Protein AF-A0A356ML01-F1 (afdb_monomer_lite)

Structure (mmCIF, N/CA/C/O backbone):
data_AF-A0A356ML01-F1
#
_entry.id   AF-A0A356ML01-F1
#
loop_
_atom_site.group_PDB
_atom_site.id
_atom_site.type_symbol
_atom_site.label_atom_id
_atom_site.label_alt_id
_atom_site.label_comp_id
_atom_site.label_asym_id
_atom_site.label_entity_id
_atom_site.label_seq_id
_atom_site.pdbx_PDB_ins_code
_atom_site.Cartn_x
_atom_site.Cartn_y
_atom_site.Cartn_z
_atom_site.occupancy
_atom_site.B_iso_or_equiv
_atom_site.auth_seq_id
_atom_site.auth_comp_id
_atom_site.auth_asym_id
_atom_site.auth_atom_id
_atom_site.pdbx_PDB_model_num
ATOM 1 N N . MET A 1 1 ? 11.695 -10.458 52.620 1.00 37.09 1 MET A N 1
ATOM 2 C CA . MET A 1 1 ? 11.915 -11.031 51.274 1.00 37.09 1 MET A CA 1
ATOM 3 C C . MET A 1 1 ? 11.332 -10.048 50.263 1.00 37.09 1 MET A C 1
ATOM 5 O O . MET A 1 1 ? 10.137 -10.075 50.002 1.00 37.09 1 MET A O 1
ATOM 9 N N . PHE A 1 2 ? 12.136 -9.074 49.825 1.00 27.38 2 PHE A N 1
ATOM 10 C CA . PHE A 1 2 ? 11.692 -8.026 48.903 1.00 27.38 2 PHE A CA 1
ATOM 11 C C . PHE A 1 2 ? 11.541 -8.624 47.508 1.00 27.38 2 PHE A C 1
ATOM 13 O O . PHE A 1 2 ? 12.523 -8.948 46.847 1.00 27.38 2 PHE A O 1
ATOM 20 N N . ASN A 1 3 ? 10.294 -8.811 47.087 1.00 28.27 3 ASN A N 1
ATOM 21 C CA . ASN A 1 3 ? 9.970 -9.244 45.741 1.00 28.27 3 ASN A CA 1
ATOM 22 C C . ASN A 1 3 ? 10.087 -8.018 44.825 1.00 28.27 3 ASN A C 1
ATOM 24 O O . ASN A 1 3 ? 9.131 -7.257 44.664 1.00 28.27 3 ASN A O 1
ATOM 28 N N . PHE A 1 4 ? 11.289 -7.791 44.288 1.00 29.44 4 PHE A N 1
ATOM 29 C CA . PHE A 1 4 ? 11.511 -6.883 43.167 1.00 29.44 4 PHE A CA 1
ATOM 30 C C . PHE A 1 4 ? 10.761 -7.448 41.962 1.00 29.44 4 PHE A C 1
ATOM 32 O O . PHE A 1 4 ? 11.298 -8.200 41.154 1.00 29.44 4 PHE A O 1
ATOM 39 N N . LYS A 1 5 ? 9.480 -7.094 41.853 1.00 34.38 5 LYS A N 1
ATOM 40 C CA . LYS A 1 5 ? 8.749 -7.211 40.602 1.00 34.38 5 LYS A CA 1
ATOM 41 C C . LYS A 1 5 ? 9.369 -6.160 39.694 1.00 34.38 5 LYS A C 1
ATOM 43 O O . LYS A 1 5 ? 9.061 -4.976 39.820 1.00 34.38 5 LYS A O 1
ATOM 48 N N . THR A 1 6 ? 10.320 -6.587 38.867 1.00 34.41 6 THR A N 1
ATOM 49 C CA . THR A 1 6 ? 10.831 -5.780 37.769 1.00 34.41 6 THR A CA 1
ATOM 50 C C . THR A 1 6 ? 9.615 -5.252 37.032 1.00 34.41 6 THR A C 1
ATOM 52 O O . THR A 1 6 ? 8.770 -5.992 36.524 1.00 34.41 6 THR A O 1
ATOM 55 N N . LYS A 1 7 ? 9.459 -3.937 37.105 1.00 39.69 7 LYS A N 1
ATOM 56 C CA . LYS A 1 7 ? 8.561 -3.187 36.259 1.00 39.69 7 LYS A CA 1
ATOM 57 C C . LYS A 1 7 ? 9.163 -3.344 34.874 1.00 39.69 7 LYS A C 1
ATOM 59 O O . LYS A 1 7 ? 10.054 -2.588 34.496 1.00 39.69 7 LYS A O 1
ATOM 64 N N . ASP A 1 8 ? 8.791 -4.427 34.200 1.00 41.97 8 ASP A N 1
ATOM 65 C CA . ASP A 1 8 ? 9.173 -4.659 32.823 1.00 41.97 8 ASP A CA 1
ATOM 66 C C . ASP A 1 8 ? 8.595 -3.478 32.052 1.00 41.97 8 ASP A C 1
ATOM 68 O O . ASP A 1 8 ? 7.416 -3.452 31.700 1.00 41.97 8 ASP A O 1
ATOM 72 N N . ASN A 1 9 ? 9.441 -2.476 31.815 1.00 42.75 9 ASN A N 1
ATOM 73 C CA . ASN A 1 9 ? 9.349 -1.596 30.671 1.00 42.75 9 ASN A CA 1
ATOM 74 C C . ASN A 1 9 ? 9.385 -2.515 29.447 1.00 42.75 9 ASN A C 1
ATOM 76 O O . ASN A 1 9 ? 10.401 -2.633 28.763 1.00 42.75 9 ASN A O 1
ATOM 80 N N . LYS A 1 10 ? 8.272 -3.198 29.165 1.00 48.31 10 LYS A N 1
ATOM 81 C CA . LYS A 1 10 ? 7.970 -3.685 27.835 1.00 48.31 10 LYS A CA 1
ATOM 82 C C . LYS A 1 10 ? 7.802 -2.421 27.016 1.00 48.31 10 LYS A C 1
ATOM 84 O O . LYS A 1 10 ? 6.694 -1.941 26.798 1.00 48.31 10 LYS A O 1
ATOM 89 N N . PHE A 1 11 ? 8.930 -1.872 26.567 1.00 51.38 11 PHE A N 1
ATOM 90 C CA . PHE A 1 11 ? 8.990 -1.210 25.281 1.00 51.38 11 PHE A CA 1
ATOM 91 C C . PHE A 1 11 ? 8.205 -2.128 24.359 1.00 51.38 11 PHE A C 1
ATOM 93 O O . PHE A 1 11 ? 8.650 -3.246 24.087 1.00 51.38 11 PHE A O 1
ATOM 100 N N . SER A 1 12 ? 6.966 -1.747 24.030 1.00 69.00 12 SER A N 1
ATOM 101 C CA . SER A 1 12 ? 6.145 -2.618 23.206 1.00 69.00 12 SER A CA 1
ATOM 102 C C . SER A 1 12 ? 6.959 -2.821 21.937 1.00 69.00 12 SER A C 1
ATOM 104 O O . SER A 1 12 ? 7.362 -1.849 21.295 1.00 69.00 12 SER A O 1
ATOM 106 N N . LEU A 1 13 ? 7.300 -4.075 21.632 1.00 69.12 13 LEU A N 1
ATOM 107 C CA . LEU A 1 13 ? 8.056 -4.444 20.435 1.00 69.12 13 LEU A CA 1
ATOM 108 C C . LEU A 1 13 ? 7.472 -3.714 19.209 1.00 69.12 13 LEU A C 1
ATOM 110 O O . LEU A 1 13 ? 8.192 -3.210 18.355 1.00 69.12 13 LEU A O 1
ATOM 114 N N . TYR A 1 14 ? 6.150 -3.547 19.230 1.00 67.25 14 TYR A N 1
ATOM 115 C CA . TYR A 1 14 ? 5.342 -2.679 18.390 1.00 67.25 14 TYR A CA 1
ATOM 116 C C . TYR A 1 14 ? 5.840 -1.226 18.256 1.00 67.25 14 TYR A C 1
ATOM 118 O O . TYR A 1 14 ? 6.097 -0.774 17.143 1.00 67.25 14 TYR A O 1
ATOM 126 N N . GLY A 1 15 ? 5.971 -0.476 19.355 1.00 72.31 15 GLY A N 1
ATOM 127 C CA . GLY A 1 15 ? 6.415 0.921 19.326 1.00 72.31 15 GLY A CA 1
ATOM 128 C C . GLY A 1 15 ? 7.836 1.063 18.783 1.00 72.31 15 GLY A C 1
ATOM 129 O O . GLY A 1 15 ? 8.132 2.008 18.051 1.00 72.31 15 GLY A O 1
ATOM 130 N N . LEU A 1 16 ? 8.688 0.077 19.065 1.00 79.50 16 LEU A N 1
ATOM 131 C CA . LEU A 1 16 ? 10.048 0.016 18.541 1.00 79.50 16 LEU A CA 1
ATOM 132 C C . LEU A 1 16 ? 10.055 -0.267 17.028 1.00 79.50 16 LEU A C 1
ATOM 134 O O . LEU A 1 16 ? 10.655 0.499 16.278 1.00 79.50 16 LEU A O 1
ATOM 138 N N . ILE A 1 17 ? 9.326 -1.284 16.554 1.00 79.81 17 ILE A N 1
ATOM 139 C CA . ILE A 1 17 ? 9.200 -1.606 15.118 1.00 79.81 17 ILE A CA 1
ATOM 140 C C . ILE A 1 17 ? 8.584 -0.438 14.343 1.00 79.81 17 ILE A C 1
ATOM 142 O O . ILE A 1 17 ? 9.061 -0.098 13.260 1.00 79.81 17 ILE A O 1
ATOM 146 N N . GLN A 1 18 ? 7.551 0.205 14.892 1.00 82.38 18 GLN A N 1
ATOM 147 C CA . GLN A 1 18 ? 6.926 1.372 14.280 1.00 82.38 18 GLN A CA 1
ATOM 148 C C . GLN A 1 18 ? 7.921 2.525 14.149 1.00 82.38 18 GLN A C 1
ATOM 150 O O . GLN A 1 18 ? 8.042 3.100 13.070 1.00 82.38 18 GLN A O 1
ATOM 155 N N . THR A 1 19 ? 8.660 2.835 15.213 1.00 81.44 19 THR A N 1
ATOM 156 C CA . THR A 1 19 ? 9.655 3.914 15.194 1.00 81.44 19 THR A CA 1
ATOM 157 C C . THR A 1 19 ? 10.759 3.618 14.184 1.00 81.44 19 THR A C 1
ATOM 159 O O . THR A 1 19 ? 11.045 4.466 13.344 1.00 81.44 19 THR A O 1
ATOM 162 N N . ILE A 1 20 ? 11.311 2.399 14.186 1.00 85.44 20 ILE A N 1
ATOM 163 C CA . ILE A 1 20 ? 12.333 1.976 13.215 1.00 85.44 20 ILE A CA 1
ATOM 164 C C . ILE A 1 20 ? 11.804 2.079 11.784 1.00 85.44 20 ILE A C 1
ATOM 166 O O . ILE A 1 20 ? 12.503 2.584 10.911 1.00 85.44 20 ILE A O 1
ATOM 170 N N . SER A 1 21 ? 10.569 1.643 11.536 1.00 86.44 21 SER A N 1
ATOM 171 C CA . SER A 1 21 ? 9.989 1.663 10.192 1.00 86.44 21 SER A CA 1
ATOM 172 C C . SER A 1 21 ? 9.730 3.089 9.698 1.00 86.44 21 SER A C 1
ATOM 174 O O . SER A 1 21 ? 10.012 3.390 8.543 1.00 86.44 21 SER A O 1
ATOM 176 N N . ILE A 1 22 ? 9.242 3.985 10.565 1.00 83.00 22 ILE A N 1
ATOM 177 C CA . ILE A 1 22 ? 9.047 5.403 10.229 1.00 83.00 22 ILE A CA 1
ATOM 178 C C . ILE A 1 22 ? 10.400 6.063 9.955 1.00 83.00 22 ILE A C 1
ATOM 180 O O . ILE A 1 22 ? 10.589 6.654 8.895 1.00 83.00 22 ILE A O 1
ATOM 184 N N . VAL A 1 23 ? 11.351 5.939 10.884 1.00 87.50 23 VAL A N 1
ATOM 185 C CA . VAL A 1 23 ? 12.681 6.555 10.766 1.00 87.50 23 VAL A CA 1
ATOM 186 C C . VAL A 1 23 ? 13.413 6.029 9.532 1.00 87.50 23 VAL A C 1
ATOM 188 O O . VAL A 1 23 ? 13.922 6.824 8.746 1.00 87.50 23 VAL A O 1
ATOM 191 N N . GLY A 1 24 ? 13.409 4.713 9.308 1.00 81.19 24 GLY A N 1
ATOM 192 C CA . GLY A 1 24 ? 14.018 4.088 8.135 1.00 81.19 24 GLY A CA 1
ATOM 193 C C . GLY A 1 24 ? 13.408 4.575 6.820 1.00 81.19 24 GLY A C 1
ATOM 194 O O . GLY A 1 24 ? 14.145 4.872 5.881 1.00 81.19 24 GLY A O 1
ATOM 195 N N . LEU A 1 25 ? 12.082 4.752 6.767 1.00 84.19 25 LEU A N 1
ATOM 196 C CA . LEU A 1 25 ? 11.404 5.313 5.599 1.00 84.19 25 LEU A CA 1
ATOM 197 C C . LEU A 1 25 ? 11.806 6.776 5.353 1.00 84.19 25 LEU A C 1
ATOM 199 O O . LEU A 1 25 ? 12.118 7.135 4.221 1.00 84.19 25 LEU A O 1
ATOM 203 N N . PHE A 1 26 ? 11.845 7.613 6.395 1.00 84.56 26 PHE A N 1
ATOM 204 C CA . PHE A 1 26 ? 12.271 9.013 6.274 1.00 84.56 26 PHE A CA 1
ATOM 205 C C . PHE A 1 26 ? 13.726 9.140 5.820 1.00 84.56 26 PHE A C 1
ATOM 207 O O . PHE A 1 26 ? 14.018 9.965 4.958 1.00 84.56 26 PHE A O 1
ATOM 214 N N . ILE A 1 27 ? 14.623 8.306 6.352 1.00 87.00 27 ILE A N 1
ATOM 215 C CA . ILE A 1 27 ? 16.025 8.258 5.922 1.00 87.00 27 ILE A CA 1
ATOM 216 C C . ILE A 1 27 ? 16.103 7.854 4.448 1.00 87.00 27 ILE A C 1
ATOM 218 O O . ILE A 1 27 ? 16.767 8.532 3.667 1.00 87.00 27 ILE A O 1
ATOM 222 N N . ALA A 1 28 ? 15.394 6.797 4.043 1.00 81.88 28 ALA A N 1
ATOM 223 C CA . ALA A 1 28 ? 15.403 6.335 2.660 1.00 81.88 28 ALA A CA 1
ATOM 224 C C . ALA A 1 28 ? 14.890 7.407 1.685 1.00 81.88 28 ALA A C 1
ATOM 226 O O . ALA A 1 28 ? 15.554 7.705 0.693 1.00 81.88 28 ALA A O 1
ATOM 227 N N . VAL A 1 29 ? 13.750 8.034 1.992 1.00 82.31 29 VAL A N 1
ATOM 228 C CA . VAL A 1 29 ? 13.185 9.127 1.185 1.00 82.31 29 VAL A CA 1
ATOM 229 C C . VAL A 1 29 ? 14.129 10.327 1.159 1.00 82.31 29 VAL A C 1
ATOM 231 O O . VAL A 1 29 ? 14.380 10.873 0.088 1.00 82.31 29 VAL A O 1
ATOM 234 N N . GLY A 1 30 ? 14.700 10.710 2.303 1.00 82.25 30 GLY A N 1
ATOM 235 C CA . GLY A 1 30 ? 15.656 11.812 2.397 1.00 82.25 30 GLY A CA 1
ATOM 236 C C . GLY A 1 30 ? 16.878 11.596 1.507 1.00 82.25 30 GLY A C 1
ATOM 237 O O . GLY A 1 30 ? 17.258 12.496 0.763 1.00 82.25 30 GLY A O 1
ATOM 238 N N . ILE A 1 31 ? 17.447 10.387 1.505 1.00 84.00 31 ILE A N 1
ATOM 239 C CA . ILE A 1 31 ? 18.590 10.060 0.644 1.00 84.00 31 ILE A CA 1
ATOM 240 C C . ILE A 1 31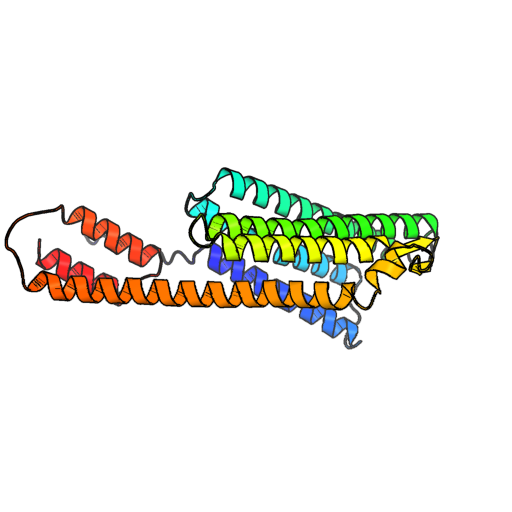 ? 18.195 10.080 -0.841 1.00 84.00 31 ILE A C 1
ATOM 242 O O . ILE A 1 31 ? 18.948 10.605 -1.661 1.00 84.00 31 ILE A O 1
ATOM 246 N N . ILE A 1 32 ? 17.012 9.571 -1.200 1.00 79.50 32 ILE A N 1
ATOM 247 C CA . ILE A 1 32 ? 16.508 9.611 -2.585 1.00 79.50 32 ILE A CA 1
ATOM 248 C C . ILE A 1 32 ? 16.318 11.060 -3.059 1.00 79.50 32 ILE A C 1
ATOM 250 O O . ILE A 1 32 ? 16.735 11.412 -4.165 1.00 79.50 32 ILE A O 1
ATOM 254 N N . VAL A 1 33 ? 15.730 11.920 -2.224 1.00 80.06 33 VAL A N 1
ATOM 255 C CA . VAL A 1 33 ? 15.526 13.342 -2.538 1.00 80.06 33 VAL A CA 1
ATOM 256 C C . VAL A 1 33 ? 16.869 14.058 -2.687 1.00 80.06 33 VAL A C 1
ATOM 258 O O . VAL A 1 33 ? 17.089 14.721 -3.697 1.00 80.06 33 VAL A O 1
ATOM 261 N N . LEU A 1 34 ? 17.800 13.871 -1.747 1.00 80.94 34 LEU A N 1
ATOM 262 C CA . LEU A 1 34 ? 19.141 14.467 -1.818 1.00 80.94 34 LEU A CA 1
ATOM 263 C C . LEU A 1 34 ? 19.923 14.005 -3.055 1.00 80.94 34 LEU A C 1
A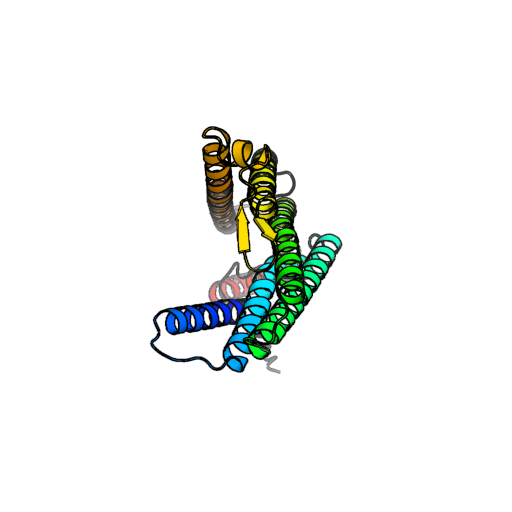TOM 265 O O . LEU A 1 34 ? 20.633 14.800 -3.670 1.00 80.94 34 LEU A O 1
ATOM 269 N N . SER A 1 35 ? 19.755 12.745 -3.463 1.00 77.38 35 SER A N 1
ATOM 270 C CA . SER A 1 35 ? 20.322 12.240 -4.716 1.00 77.38 35 SER A CA 1
ATOM 271 C C . SER A 1 35 ? 19.705 12.898 -5.946 1.00 77.38 35 SER A C 1
ATOM 273 O O . SER A 1 35 ? 20.406 13.119 -6.930 1.00 77.38 35 SER A O 1
ATOM 275 N N . SER A 1 36 ? 18.407 13.201 -5.907 1.00 73.56 36 SER A N 1
ATOM 276 C CA . SER A 1 36 ? 17.681 13.804 -7.032 1.00 73.56 36 SER A CA 1
ATOM 277 C C . SER A 1 36 ? 18.061 15.272 -7.247 1.00 73.56 36 SER A C 1
ATOM 279 O O . SER A 1 36 ? 18.033 15.756 -8.372 1.00 73.56 36 SER A O 1
ATOM 281 N N . VAL A 1 37 ? 18.478 15.967 -6.184 1.00 81.56 37 VAL A N 1
ATOM 282 C CA . VAL A 1 37 ? 18.980 17.354 -6.235 1.00 81.56 37 VAL A CA 1
ATOM 283 C C . VAL A 1 37 ? 20.426 17.424 -6.769 1.00 81.56 37 VAL A C 1
ATOM 285 O O . VAL A 1 37 ? 20.977 18.503 -6.963 1.00 81.56 37 VAL A O 1
ATOM 288 N N . GLY A 1 38 ? 21.059 16.279 -7.052 1.00 74.25 38 GLY A N 1
ATOM 289 C CA . GLY A 1 38 ? 22.405 16.217 -7.628 1.00 74.25 38 GLY A CA 1
ATOM 290 C C . GLY A 1 38 ? 23.526 16.535 -6.637 1.00 74.25 38 GLY A C 1
ATOM 291 O O . GLY A 1 38 ? 24.682 16.641 -7.040 1.00 74.25 38 GLY A O 1
ATOM 292 N N . SER A 1 39 ? 23.216 16.657 -5.341 1.00 74.62 39 SER A N 1
ATOM 293 C CA . SER A 1 39 ? 24.198 17.000 -4.307 1.00 74.62 39 SER A CA 1
ATOM 294 C C . SER A 1 39 ? 25.234 15.893 -4.078 1.00 74.62 39 SER A C 1
ATOM 296 O O . SER A 1 39 ? 26.360 16.191 -3.694 1.00 74.62 39 SER A O 1
ATOM 298 N N . PHE A 1 40 ? 24.885 14.627 -4.341 1.00 76.94 40 PHE A N 1
ATOM 299 C CA . PHE A 1 40 ? 25.793 13.482 -4.224 1.00 76.94 40 PHE A CA 1
ATOM 300 C C . PHE A 1 40 ? 25.470 12.410 -5.274 1.00 76.94 40 PHE A C 1
ATOM 302 O O . PHE A 1 40 ? 24.305 12.082 -5.499 1.00 76.94 40 PHE A O 1
ATOM 309 N N . LYS A 1 41 ? 26.503 11.821 -5.895 1.00 77.69 41 LYS A N 1
ATOM 310 C CA . LYS A 1 41 ? 26.351 10.646 -6.768 1.00 77.69 41 LYS A CA 1
ATOM 311 C C . LYS A 1 41 ? 26.294 9.386 -5.911 1.00 77.69 41 LYS A C 1
ATOM 313 O O . LYS A 1 41 ? 27.308 8.951 -5.371 1.00 77.69 41 LYS A O 1
ATOM 318 N N . LEU A 1 42 ? 25.111 8.795 -5.789 1.00 78.75 42 LEU A N 1
ATOM 319 C CA . LEU A 1 42 ? 24.955 7.499 -5.139 1.00 78.75 42 LEU A CA 1
ATOM 320 C C . LEU A 1 42 ? 25.496 6.377 -6.030 1.00 78.75 42 LEU A C 1
ATOM 322 O O . LEU A 1 42 ? 25.182 6.296 -7.216 1.00 78.75 42 LEU A O 1
ATOM 326 N N . SER A 1 43 ? 26.277 5.474 -5.434 1.00 83.81 43 SER A N 1
ATOM 327 C CA . SER A 1 43 ? 26.608 4.193 -6.061 1.00 83.81 43 SER A CA 1
ATOM 328 C C . SER A 1 43 ? 25.325 3.406 -6.337 1.00 83.81 43 SER A C 1
ATOM 330 O O . SER A 1 43 ? 24.418 3.370 -5.502 1.00 83.81 43 SER A O 1
ATOM 332 N N . SER A 1 44 ? 25.274 2.718 -7.478 1.00 75.75 44 SER A N 1
ATOM 333 C CA . SER A 1 44 ? 24.150 1.855 -7.858 1.00 75.75 44 SER A CA 1
ATOM 334 C C . SER A 1 44 ? 23.840 0.805 -6.779 1.00 75.75 44 SER A C 1
ATOM 336 O O . SER A 1 44 ? 22.677 0.548 -6.475 1.00 75.75 44 SER A O 1
ATOM 338 N N . GLY A 1 45 ? 24.865 0.260 -6.112 1.00 79.44 45 GLY A N 1
ATOM 339 C CA . GLY A 1 45 ? 24.682 -0.667 -4.990 1.00 79.44 45 GLY A CA 1
ATOM 340 C C . GLY A 1 45 ? 24.010 -0.028 -3.769 1.00 79.44 45 GLY A C 1
ATOM 341 O O . GLY A 1 45 ? 23.218 -0.679 -3.091 1.00 79.44 45 GLY A O 1
ATOM 342 N N . LEU A 1 46 ? 24.269 1.258 -3.515 1.00 83.38 46 LEU A N 1
ATOM 343 C CA . LEU A 1 46 ? 23.696 1.979 -2.379 1.00 83.38 46 LEU A CA 1
ATOM 344 C C . LEU A 1 46 ? 22.217 2.317 -2.625 1.00 83.38 46 LEU A C 1
ATOM 346 O O . LEU A 1 46 ? 21.399 2.166 -1.722 1.00 83.38 46 LEU A O 1
ATOM 350 N N . ILE A 1 47 ? 21.853 2.660 -3.865 1.00 79.81 47 ILE A N 1
ATOM 351 C CA . ILE A 1 47 ? 20.451 2.849 -4.279 1.00 79.81 47 ILE A CA 1
ATOM 352 C C . ILE A 1 47 ? 19.652 1.554 -4.085 1.00 79.81 47 ILE A C 1
ATOM 354 O O . ILE A 1 47 ? 18.556 1.587 -3.529 1.00 79.81 47 ILE A O 1
ATOM 358 N N . GLN A 1 48 ? 20.213 0.405 -4.482 1.00 81.56 48 GLN A N 1
ATOM 359 C CA . GLN A 1 48 ? 19.573 -0.900 -4.294 1.00 81.56 48 GLN A CA 1
ATOM 360 C C . GLN A 1 48 ? 19.304 -1.194 -2.816 1.00 81.56 48 GLN A C 1
ATOM 362 O O . GLN A 1 48 ? 18.200 -1.596 -2.449 1.00 81.56 48 GLN A O 1
ATOM 367 N N . PHE A 1 49 ? 20.312 -0.985 -1.969 1.00 85.88 49 PHE A N 1
ATOM 368 C CA . PHE A 1 49 ? 20.203 -1.228 -0.536 1.00 85.88 49 PHE A CA 1
ATOM 369 C C . PHE A 1 49 ? 19.135 -0.338 0.111 1.00 85.88 49 PHE A C 1
ATOM 371 O O . PHE A 1 49 ? 18.283 -0.833 0.847 1.00 85.88 49 PHE A O 1
ATOM 378 N N . ILE A 1 50 ? 19.121 0.955 -0.229 1.00 86.75 50 ILE A N 1
ATOM 379 C CA . ILE A 1 50 ? 18.101 1.896 0.249 1.00 86.75 50 ILE A CA 1
ATOM 380 C C . ILE A 1 50 ? 16.709 1.493 -0.231 1.00 86.75 50 ILE A C 1
ATOM 382 O O . ILE A 1 50 ? 15.771 1.519 0.561 1.00 86.75 50 ILE A O 1
ATOM 386 N N . GLY A 1 51 ? 16.565 1.094 -1.497 1.00 80.38 51 GLY A N 1
ATOM 387 C CA . GLY A 1 51 ? 15.289 0.636 -2.042 1.00 80.38 51 GLY A CA 1
ATOM 388 C C . GLY A 1 51 ? 14.736 -0.568 -1.277 1.00 80.38 51 GLY A C 1
ATOM 389 O O . GLY A 1 51 ? 13.564 -0.576 -0.906 1.00 80.38 51 GLY A O 1
ATOM 390 N N . ILE A 1 52 ? 15.585 -1.556 -0.977 1.00 87.75 52 ILE A N 1
ATOM 391 C CA . ILE A 1 52 ? 15.193 -2.743 -0.203 1.00 87.75 52 ILE A CA 1
ATOM 392 C C . ILE A 1 52 ? 14.774 -2.345 1.217 1.00 87.75 52 ILE A C 1
ATOM 394 O O . ILE A 1 52 ? 13.721 -2.781 1.683 1.00 87.75 52 ILE A O 1
ATOM 398 N N . ILE A 1 53 ? 15.545 -1.482 1.887 1.00 86.81 53 ILE A N 1
ATOM 399 C CA . ILE A 1 53 ? 15.188 -0.975 3.220 1.00 86.81 53 ILE A CA 1
ATOM 400 C C . ILE A 1 53 ? 13.845 -0.248 3.180 1.00 86.81 53 ILE A C 1
ATOM 402 O O . ILE A 1 53 ? 12.990 -0.519 4.019 1.00 86.81 53 ILE A O 1
ATOM 406 N N . ALA A 1 54 ? 13.626 0.629 2.200 1.00 84.12 54 ALA A N 1
ATOM 407 C CA . ALA A 1 54 ? 12.383 1.379 2.064 1.00 84.12 54 ALA A CA 1
ATOM 408 C C . ALA A 1 54 ? 11.171 0.446 1.925 1.00 84.12 54 ALA A C 1
ATOM 410 O O . ALA A 1 54 ? 10.163 0.645 2.603 1.00 84.12 54 ALA A O 1
ATOM 411 N N . VAL A 1 55 ? 11.284 -0.601 1.100 1.00 87.56 55 VAL A N 1
ATOM 412 C CA . VAL A 1 55 ? 10.234 -1.616 0.924 1.00 87.56 55 VAL A CA 1
ATOM 413 C C . VAL A 1 55 ? 9.969 -2.369 2.224 1.00 87.56 55 VAL A C 1
ATOM 415 O O . VAL A 1 55 ? 8.808 -2.519 2.609 1.00 87.56 55 VAL A O 1
ATOM 418 N N . ILE A 1 56 ? 11.018 -2.802 2.929 1.00 88.50 56 ILE A N 1
ATOM 419 C CA . ILE A 1 56 ? 10.885 -3.510 4.209 1.00 88.50 56 ILE A CA 1
ATOM 420 C C . ILE A 1 56 ? 10.215 -2.609 5.251 1.00 88.50 56 ILE A C 1
ATOM 422 O O . ILE A 1 56 ? 9.271 -3.042 5.910 1.00 88.50 56 ILE A O 1
ATOM 426 N N . CYS A 1 57 ? 10.645 -1.351 5.371 1.00 86.50 57 CYS A N 1
ATOM 427 C CA . CYS A 1 57 ? 10.052 -0.376 6.284 1.00 86.50 57 CYS A CA 1
ATOM 428 C C . CYS A 1 57 ? 8.577 -0.117 5.951 1.00 86.50 57 CYS A C 1
ATOM 430 O O . CYS A 1 57 ? 7.736 -0.121 6.849 1.00 86.50 57 CYS A O 1
ATOM 432 N N . LEU A 1 58 ? 8.235 0.054 4.671 1.00 85.31 58 LEU A N 1
ATOM 433 C CA . LEU A 1 58 ? 6.857 0.278 4.239 1.00 85.31 58 LEU A CA 1
ATOM 434 C C . LEU A 1 58 ? 5.961 -0.932 4.543 1.00 85.31 58 LEU A C 1
ATOM 436 O O . LEU A 1 58 ? 4.874 -0.774 5.103 1.00 85.31 58 LEU A O 1
ATOM 440 N N . CYS A 1 59 ? 6.426 -2.144 4.234 1.00 87.56 59 CYS A N 1
ATOM 441 C CA . CYS A 1 59 ? 5.705 -3.377 4.554 1.00 87.56 59 CYS A CA 1
ATOM 442 C C . CYS A 1 59 ? 5.572 -3.567 6.072 1.00 87.56 59 CYS A C 1
ATOM 444 O O . CYS A 1 59 ? 4.509 -3.962 6.552 1.00 87.56 59 CYS A O 1
ATOM 446 N N . GLY A 1 60 ? 6.609 -3.204 6.831 1.00 86.38 60 GLY A N 1
ATOM 447 C CA . GLY A 1 60 ? 6.596 -3.145 8.289 1.00 86.38 60 GLY A CA 1
ATOM 448 C C . GLY A 1 60 ? 5.461 -2.266 8.805 1.00 86.38 60 GLY A C 1
ATOM 449 O O . GLY A 1 60 ? 4.632 -2.743 9.579 1.00 86.38 60 GLY A O 1
ATOM 450 N N . LEU A 1 61 ? 5.336 -1.033 8.306 1.00 85.38 61 LEU A N 1
ATOM 451 C CA . LEU A 1 61 ? 4.252 -0.120 8.688 1.00 85.38 61 LEU A CA 1
ATOM 452 C C . LEU A 1 61 ? 2.864 -0.685 8.382 1.00 85.38 61 LEU A C 1
ATOM 454 O O . LEU A 1 61 ? 1.974 -0.613 9.231 1.00 85.38 61 LEU A O 1
ATOM 458 N N . MET A 1 62 ? 2.683 -1.284 7.205 1.00 84.38 62 MET A N 1
ATOM 459 C CA . MET A 1 62 ? 1.407 -1.901 6.827 1.00 84.38 62 MET A CA 1
ATOM 460 C C . MET A 1 62 ? 1.076 -3.120 7.702 1.00 84.38 62 MET A C 1
ATOM 462 O O . MET A 1 62 ? -0.091 -3.371 8.013 1.00 84.38 62 MET A O 1
ATOM 466 N N . SER A 1 63 ? 2.095 -3.859 8.149 1.00 87.69 63 SER A N 1
ATOM 467 C CA . SER A 1 63 ? 1.928 -5.044 8.997 1.00 87.69 63 SER A CA 1
ATOM 468 C C . SER A 1 63 ? 1.491 -4.710 10.423 1.00 87.69 63 SER A C 1
ATOM 470 O O . SER A 1 63 ? 0.813 -5.525 11.048 1.00 87.69 63 SER A O 1
ATOM 472 N N . LEU A 1 64 ? 1.785 -3.500 10.919 1.00 85.06 64 LEU A N 1
ATOM 473 C CA . LEU A 1 64 ? 1.497 -3.088 12.299 1.00 85.06 64 LEU A CA 1
ATOM 474 C C . LEU A 1 64 ? 0.020 -3.231 12.670 1.00 85.06 64 LEU A C 1
ATOM 476 O O . LEU A 1 64 ? -0.302 -3.680 13.770 1.00 85.06 64 LEU A O 1
ATOM 480 N N . VAL A 1 65 ? -0.888 -2.865 11.762 1.00 84.62 65 VAL A N 1
ATOM 481 C CA . VAL A 1 65 ? -2.337 -2.942 12.016 1.00 84.62 65 VAL A CA 1
ATOM 482 C C . VAL A 1 65 ? -2.761 -4.388 12.277 1.00 84.62 65 VAL A C 1
ATOM 484 O O . VAL A 1 65 ? -3.517 -4.663 13.210 1.00 84.62 65 VAL A O 1
ATOM 487 N N . TRP A 1 66 ? -2.233 -5.314 11.483 1.00 88.38 66 TRP A N 1
ATOM 488 C CA . TRP A 1 66 ? -2.582 -6.729 11.529 1.00 88.38 66 TRP A CA 1
ATOM 489 C C . TRP A 1 66 ? -1.858 -7.473 12.647 1.00 88.38 66 TRP A C 1
ATOM 491 O O . TRP A 1 66 ? -2.482 -8.265 13.350 1.00 88.38 66 TRP A O 1
ATOM 501 N N . ALA A 1 67 ? -0.586 -7.154 12.891 1.00 86.25 67 ALA A N 1
ATOM 502 C CA . ALA A 1 67 ? 0.167 -7.658 14.034 1.00 86.25 67 ALA A CA 1
ATOM 503 C C . ALA A 1 67 ? -0.524 -7.282 15.355 1.00 86.25 67 ALA A C 1
ATOM 505 O O . ALA A 1 67 ? -0.748 -8.140 16.207 1.00 86.25 67 ALA A O 1
ATOM 506 N N . ARG A 1 68 ? -0.987 -6.031 15.483 1.00 83.25 68 ARG A N 1
ATOM 507 C CA . ARG A 1 68 ? -1.723 -5.567 16.668 1.00 83.25 68 ARG A CA 1
ATOM 508 C C . ARG A 1 68 ? -3.057 -6.290 16.856 1.00 83.25 68 ARG A C 1
ATOM 510 O O . ARG A 1 68 ? -3.457 -6.562 17.988 1.00 83.25 68 ARG A O 1
ATOM 517 N N . ASN A 1 69 ? -3.768 -6.585 15.769 1.00 82.12 69 ASN A N 1
ATOM 518 C CA . ASN A 1 69 ? -5.002 -7.368 15.838 1.00 82.12 69 ASN A CA 1
ATOM 519 C C . ASN A 1 69 ? -4.722 -8.806 16.302 1.00 82.12 69 ASN A C 1
ATOM 521 O O . ASN A 1 69 ? -5.442 -9.317 17.164 1.00 82.12 69 ASN A O 1
ATOM 525 N N . LEU A 1 70 ? -3.642 -9.411 15.799 1.00 84.88 70 LEU A N 1
ATOM 526 C CA . LEU A 1 70 ? -3.207 -10.754 16.168 1.00 84.88 70 LEU A CA 1
ATOM 527 C C . LEU A 1 70 ? -2.826 -10.855 17.654 1.00 84.88 70 LEU A C 1
ATOM 529 O O . LEU A 1 70 ? -3.318 -11.756 18.334 1.00 84.88 70 LEU A O 1
ATOM 533 N N . GLU A 1 71 ? -2.033 -9.911 18.173 1.00 79.88 71 GLU A N 1
ATOM 534 C CA . GLU A 1 71 ? -1.652 -9.840 19.596 1.00 79.88 71 GLU A CA 1
ATOM 535 C C . GLU A 1 71 ? -2.871 -9.702 20.514 1.00 79.88 71 GLU A C 1
ATOM 537 O O . GLU A 1 71 ? -2.973 -10.374 21.536 1.00 79.88 71 GLU A O 1
ATOM 542 N N . ARG A 1 72 ? -3.850 -8.884 20.112 1.00 80.31 72 ARG A N 1
ATOM 543 C CA . ARG A 1 72 ? -5.111 -8.693 20.849 1.00 80.31 72 ARG A CA 1
ATOM 544 C C . ARG A 1 72 ? -6.076 -9.874 20.729 1.00 80.31 72 ARG A C 1
ATOM 546 O O . ARG A 1 72 ? -7.192 -9.804 21.240 1.00 80.31 72 ARG A O 1
ATOM 553 N N . GLY A 1 73 ? -5.700 -10.923 19.998 1.00 80.94 73 GLY A N 1
ATOM 554 C CA . GLY A 1 73 ? -6.541 -12.086 19.737 1.00 80.94 73 GLY A CA 1
ATOM 555 C C . GLY A 1 73 ? -7.785 -11.792 18.892 1.00 80.94 73 GLY A C 1
ATOM 556 O O . GLY A 1 73 ? -8.668 -12.645 18.810 1.00 80.94 73 GLY A O 1
ATOM 557 N N . LYS A 1 74 ? -7.869 -10.620 18.248 1.00 78.50 74 LYS A N 1
ATOM 558 C CA . LYS A 1 74 ? -9.002 -10.214 17.407 1.00 78.50 74 LYS A CA 1
ATOM 559 C C . LYS A 1 74 ? -8.738 -10.611 15.960 1.00 78.50 74 LYS A C 1
ATOM 561 O O . LYS A 1 74 ? -7.676 -10.329 15.422 1.00 78.50 74 LYS A O 1
ATOM 566 N N . ALA A 1 75 ? -9.721 -11.245 15.316 1.00 83.69 75 ALA A N 1
ATOM 567 C CA . ALA A 1 75 ? -9.646 -11.617 13.901 1.00 83.69 75 ALA A CA 1
ATOM 568 C C . ALA A 1 75 ? -8.335 -12.356 13.535 1.00 83.69 75 ALA A C 1
ATOM 570 O O . ALA A 1 75 ? -7.667 -12.002 12.563 1.00 83.69 75 ALA A O 1
ATOM 571 N N . LYS A 1 76 ? -7.948 -13.368 14.334 1.00 86.69 76 LYS A N 1
ATOM 572 C CA . LYS A 1 76 ? -6.660 -14.082 14.206 1.00 86.69 76 LYS A CA 1
ATOM 573 C C . LYS A 1 76 ? -6.405 -14.598 12.787 1.00 86.69 76 LYS A C 1
ATOM 575 O O . LYS A 1 76 ? -5.367 -14.297 12.213 1.00 86.69 76 LYS A O 1
ATOM 580 N N . VAL A 1 77 ? -7.376 -15.314 12.212 1.00 88.81 77 VAL A N 1
ATOM 581 C CA . VAL A 1 77 ? -7.268 -15.892 10.859 1.00 88.81 77 VAL A CA 1
ATOM 582 C C . VAL A 1 77 ? -7.060 -14.798 9.812 1.00 88.81 77 VAL A C 1
ATOM 584 O O . VAL A 1 77 ? -6.118 -14.862 9.032 1.00 88.81 77 VAL A O 1
ATOM 587 N N . VAL A 1 78 ? -7.891 -13.753 9.845 1.00 87.12 78 VAL A N 1
ATOM 588 C CA . VAL A 1 78 ? -7.811 -12.621 8.908 1.00 87.12 78 VAL A CA 1
ATOM 589 C C . VAL A 1 78 ? -6.461 -11.911 9.024 1.00 87.12 78 VAL A C 1
ATOM 591 O O . VAL A 1 78 ? -5.829 -11.621 8.014 1.00 87.12 78 VAL A O 1
ATOM 594 N N . SER A 1 79 ? -5.982 -11.688 10.248 1.00 88.25 79 SER A N 1
ATOM 595 C CA . SER A 1 79 ? -4.698 -11.028 10.496 1.00 88.25 79 SER A CA 1
ATOM 596 C C . SER A 1 79 ? -3.516 -11.845 9.970 1.00 88.25 79 SER A C 1
ATOM 598 O O . SER A 1 79 ? -2.622 -11.273 9.356 1.00 88.25 79 SER A O 1
ATOM 600 N N . ILE A 1 80 ? -3.529 -13.173 10.140 1.00 89.75 80 ILE A N 1
ATOM 601 C CA . ILE A 1 80 ? -2.497 -14.067 9.586 1.00 89.75 80 ILE A CA 1
ATOM 602 C C . ILE A 1 80 ? -2.513 -14.030 8.054 1.00 89.75 80 ILE A C 1
ATOM 604 O O . ILE A 1 80 ? -1.454 -13.903 7.444 1.00 89.75 80 ILE A O 1
ATOM 608 N N . VAL A 1 81 ? -3.697 -14.090 7.434 1.00 91.56 81 VAL A N 1
ATOM 609 C CA . VAL A 1 81 ? -3.837 -14.011 5.971 1.00 91.56 81 VAL A CA 1
ATOM 610 C C . VAL A 1 81 ? -3.258 -12.698 5.450 1.00 91.56 81 VAL A C 1
ATOM 612 O O . VAL A 1 81 ? -2.409 -12.720 4.563 1.00 91.56 81 VAL A O 1
ATOM 615 N N . PHE A 1 82 ? -3.642 -11.556 6.028 1.00 89.69 82 PHE A N 1
ATOM 616 C CA . PHE A 1 82 ? -3.108 -10.266 5.594 1.00 89.69 82 PHE A CA 1
ATOM 617 C C . PHE A 1 82 ? -1.602 -10.146 5.830 1.00 89.69 82 PHE A C 1
ATOM 619 O O . PHE A 1 82 ? -0.912 -9.678 4.934 1.00 89.69 82 PHE A O 1
ATOM 626 N N . LEU A 1 83 ? -1.066 -10.614 6.962 1.00 90.81 83 LEU A N 1
ATOM 627 C CA . LEU A 1 83 ? 0.384 -10.644 7.191 1.00 90.81 83 LEU A CA 1
ATOM 628 C C . LEU A 1 83 ? 1.118 -11.489 6.139 1.00 90.81 83 LEU A C 1
ATOM 630 O O . LEU A 1 83 ? 2.157 -11.062 5.637 1.00 90.81 83 LEU A O 1
ATOM 634 N N . GLY A 1 84 ? 0.561 -12.642 5.759 1.00 89.94 84 GLY A N 1
ATOM 635 C CA . GLY A 1 84 ? 1.098 -13.480 4.686 1.00 89.94 84 GLY A CA 1
ATOM 636 C C . GLY A 1 84 ? 1.111 -12.766 3.333 1.00 89.94 84 GLY A C 1
ATOM 637 O O . GLY A 1 84 ? 2.116 -12.805 2.625 1.00 89.94 84 GLY A O 1
ATOM 638 N N . ILE A 1 85 ? 0.036 -12.047 2.996 1.00 90.25 85 ILE A N 1
ATOM 639 C CA . ILE A 1 85 ? -0.026 -11.275 1.748 1.00 90.25 85 ILE A CA 1
ATOM 640 C C . ILE A 1 85 ? 0.955 -10.086 1.786 1.00 90.25 85 ILE A C 1
ATOM 642 O O . ILE A 1 85 ? 1.636 -9.848 0.792 1.00 90.25 85 ILE A O 1
ATOM 646 N N . ILE A 1 86 ? 1.110 -9.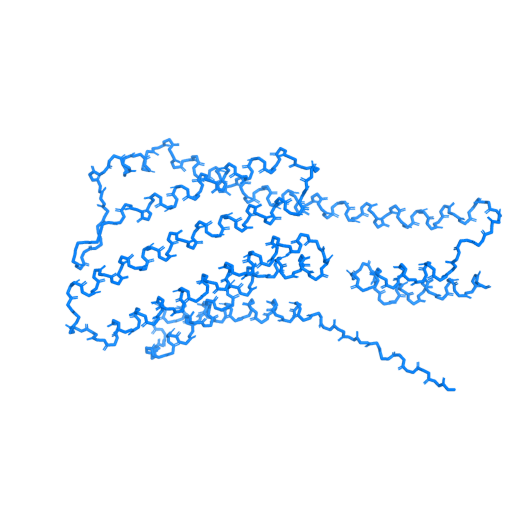386 2.921 1.00 90.69 86 ILE A N 1
ATOM 647 C CA . ILE A 1 86 ? 2.130 -8.325 3.080 1.00 90.69 86 ILE A CA 1
ATOM 648 C C . ILE A 1 86 ? 3.524 -8.888 2.816 1.00 90.69 86 ILE A C 1
ATOM 650 O O . ILE A 1 86 ? 4.300 -8.288 2.074 1.00 90.69 86 ILE A O 1
ATOM 654 N N . ALA A 1 87 ? 3.844 -10.041 3.408 1.00 90.62 87 ALA A N 1
ATOM 655 C CA . ALA A 1 87 ? 5.133 -10.690 3.210 1.00 90.62 87 ALA A CA 1
ATOM 656 C C . ALA A 1 87 ? 5.357 -11.053 1.733 1.00 90.62 87 ALA A C 1
ATOM 658 O O . ALA A 1 87 ? 6.429 -10.790 1.193 1.00 90.62 87 ALA A O 1
ATOM 659 N N . PHE A 1 88 ? 4.334 -11.578 1.055 1.00 92.06 88 PHE A N 1
ATOM 660 C CA . PHE A 1 88 ? 4.391 -11.877 -0.375 1.00 92.06 88 PHE A CA 1
ATOM 661 C C . PHE A 1 88 ? 4.638 -10.624 -1.232 1.00 92.06 88 PHE A C 1
ATOM 663 O O . PHE A 1 88 ? 5.524 -10.630 -2.086 1.00 92.06 88 PHE A O 1
ATOM 670 N N . VAL A 1 89 ? 3.919 -9.527 -0.975 1.00 91.12 89 VAL A N 1
ATOM 671 C CA . VAL A 1 89 ? 4.110 -8.250 -1.685 1.00 91.12 89 VAL A CA 1
ATOM 672 C C . VAL A 1 89 ? 5.504 -7.672 -1.424 1.00 91.12 89 VAL A C 1
ATOM 674 O O . VAL A 1 89 ? 6.147 -7.185 -2.352 1.00 91.12 89 VAL A O 1
ATOM 677 N N . CYS A 1 90 ? 6.014 -7.786 -0.195 1.00 91.94 90 CYS A N 1
ATOM 678 C CA . CYS A 1 90 ? 7.382 -7.397 0.149 1.00 91.94 90 CYS A CA 1
ATOM 679 C C . CYS A 1 90 ? 8.410 -8.163 -0.697 1.00 91.94 90 CYS A C 1
ATOM 681 O O . CYS A 1 90 ? 9.285 -7.557 -1.316 1.00 91.94 90 CYS A O 1
ATOM 683 N N . ILE A 1 91 ? 8.263 -9.489 -0.793 1.00 93.00 91 ILE A N 1
ATOM 684 C CA . ILE A 1 91 ? 9.138 -10.343 -1.607 1.00 93.00 91 ILE A CA 1
ATOM 685 C C . ILE A 1 91 ? 9.060 -9.950 -3.087 1.00 93.00 91 ILE A C 1
ATOM 687 O O . ILE A 1 91 ? 10.101 -9.810 -3.729 1.00 93.00 91 ILE A O 1
ATOM 691 N N . LEU A 1 92 ? 7.858 -9.715 -3.626 1.00 92.56 92 LEU A N 1
ATOM 692 C CA . LEU A 1 92 ? 7.683 -9.267 -5.012 1.00 92.56 92 LEU A CA 1
ATOM 693 C C . LEU A 1 92 ? 8.419 -7.953 -5.297 1.00 92.56 92 LEU A C 1
ATOM 695 O O . LEU A 1 92 ? 9.084 -7.838 -6.327 1.00 92.56 92 LEU A O 1
ATOM 699 N N . TRP A 1 93 ? 8.350 -6.981 -4.387 1.00 92.62 93 TRP A N 1
ATOM 700 C CA . TRP A 1 93 ? 9.072 -5.716 -4.532 1.00 92.62 93 TRP A CA 1
ATOM 701 C C . TRP A 1 93 ? 10.586 -5.872 -4.417 1.00 92.62 93 TRP A C 1
ATOM 703 O O . TRP A 1 93 ? 11.315 -5.234 -5.175 1.00 92.62 93 TRP A O 1
ATOM 713 N N . ILE A 1 94 ? 11.074 -6.736 -3.524 1.00 90.44 94 ILE A N 1
ATOM 714 C CA . ILE A 1 94 ? 12.506 -7.050 -3.435 1.00 90.44 94 ILE A CA 1
ATOM 715 C C . ILE A 1 94 ? 12.992 -7.658 -4.758 1.00 90.44 94 ILE A C 1
ATOM 717 O O . ILE A 1 94 ? 14.020 -7.233 -5.287 1.00 90.44 94 ILE A O 1
ATOM 721 N N . ILE A 1 95 ? 12.230 -8.593 -5.339 1.00 91.94 95 ILE A N 1
ATOM 722 C CA . ILE A 1 95 ? 12.528 -9.164 -6.660 1.00 91.94 95 ILE A CA 1
ATOM 723 C C . ILE A 1 95 ? 12.518 -8.064 -7.728 1.00 91.94 95 ILE A C 1
ATOM 725 O O . ILE A 1 95 ? 13.456 -7.985 -8.518 1.00 91.94 95 ILE A O 1
ATOM 729 N N . ALA A 1 96 ? 11.516 -7.181 -7.735 1.00 89.44 96 ALA A N 1
ATOM 730 C CA . ALA A 1 96 ? 11.432 -6.069 -8.682 1.00 89.44 96 ALA A CA 1
ATOM 731 C C . ALA A 1 96 ? 12.642 -5.135 -8.608 1.00 89.44 96 ALA A C 1
ATOM 733 O O . ALA A 1 96 ? 13.217 -4.811 -9.646 1.00 89.44 96 ALA A O 1
ATOM 734 N N . ILE A 1 97 ? 13.087 -4.774 -7.404 1.00 87.94 97 ILE A N 1
ATOM 735 C CA . ILE A 1 97 ? 14.301 -3.974 -7.214 1.00 87.94 97 ILE A CA 1
ATOM 736 C C . ILE A 1 97 ? 15.518 -4.710 -7.781 1.00 87.94 97 ILE A C 1
ATOM 738 O O . ILE A 1 97 ? 16.305 -4.116 -8.515 1.00 87.94 97 ILE A O 1
ATOM 742 N N . CYS A 1 98 ? 15.672 -6.005 -7.497 1.00 88.19 98 CYS A N 1
ATOM 743 C CA . CYS A 1 98 ? 16.782 -6.796 -8.028 1.00 88.19 98 CYS A CA 1
ATOM 744 C C . CYS A 1 98 ? 16.778 -6.859 -9.564 1.00 88.19 98 CYS A C 1
ATOM 746 O O . CYS A 1 98 ? 17.833 -6.706 -10.179 1.00 88.19 98 CYS A O 1
ATOM 748 N N . VAL A 1 99 ? 15.609 -7.035 -10.188 1.00 88.25 99 VAL A N 1
ATOM 749 C CA . VAL A 1 99 ? 15.460 -7.069 -11.652 1.00 88.25 99 VAL A CA 1
ATOM 750 C C . VAL A 1 99 ? 15.801 -5.707 -12.269 1.00 88.25 99 VAL A C 1
ATOM 752 O O . VAL A 1 99 ? 16.594 -5.646 -13.209 1.00 88.25 99 VAL A O 1
ATOM 755 N N . VAL A 1 100 ? 15.284 -4.608 -11.706 1.00 84.31 100 VAL A N 1
ATOM 756 C CA . VAL A 1 100 ? 15.599 -3.236 -12.149 1.00 84.31 100 VAL A CA 1
ATOM 757 C C . VAL A 1 100 ? 17.094 -2.954 -12.049 1.00 84.31 100 VAL A C 1
ATOM 759 O O . VAL A 1 100 ? 17.693 -2.417 -12.974 1.00 84.31 100 VAL A O 1
ATOM 762 N N . MET A 1 101 ? 17.729 -3.351 -10.950 1.00 81.88 101 MET A N 1
ATOM 763 C CA . MET A 1 101 ? 19.163 -3.144 -10.760 1.00 81.88 101 MET A CA 1
ATOM 764 C C . MET A 1 101 ? 20.012 -3.997 -11.702 1.00 81.88 101 MET A C 1
ATOM 766 O O . MET A 1 101 ? 21.061 -3.542 -12.159 1.00 81.88 101 MET A O 1
ATOM 770 N N . GLY A 1 102 ? 19.557 -5.212 -12.015 1.00 82.94 102 GLY A N 1
ATOM 771 C CA . GLY A 1 102 ? 20.160 -6.055 -13.044 1.00 82.94 102 GLY A CA 1
ATOM 772 C C . GLY A 1 102 ? 20.183 -5.359 -14.404 1.00 82.94 102 GLY A C 1
ATOM 773 O O . GLY A 1 102 ? 21.213 -5.385 -15.074 1.00 82.94 102 GLY A O 1
ATOM 774 N N . LEU A 1 103 ? 19.098 -4.666 -14.766 1.00 82.81 103 LEU A N 1
ATOM 775 C CA . LEU A 1 103 ? 19.074 -3.813 -15.952 1.00 82.81 103 LEU A CA 1
ATOM 776 C C . LEU A 1 103 ? 20.044 -2.638 -15.830 1.00 82.81 103 LEU A C 1
ATOM 778 O O . LEU A 1 103 ? 20.914 -2.495 -16.677 1.00 82.81 103 LEU A O 1
ATOM 782 N N . VAL A 1 104 ? 19.969 -1.837 -14.764 1.00 79.62 104 VAL A N 1
ATOM 783 C CA . VAL A 1 104 ? 20.835 -0.651 -14.597 1.00 79.62 104 VAL A CA 1
ATOM 784 C C . VAL A 1 104 ? 22.324 -1.005 -14.704 1.00 79.62 104 VAL A C 1
ATOM 786 O O . VAL A 1 104 ? 23.098 -0.240 -15.271 1.00 79.62 104 VAL A O 1
ATOM 789 N N . ARG A 1 105 ? 22.740 -2.179 -14.210 1.00 81.38 105 ARG A N 1
ATOM 790 C CA . ARG A 1 105 ? 24.129 -2.656 -14.329 1.00 81.38 105 ARG A CA 1
ATOM 791 C C . ARG A 1 105 ? 24.534 -3.042 -15.750 1.00 81.38 105 ARG A C 1
ATOM 793 O O . ARG A 1 105 ? 25.708 -2.908 -16.076 1.00 81.38 105 ARG A O 1
ATOM 800 N N . LYS A 1 106 ? 23.603 -3.535 -16.569 1.00 82.12 106 LYS A N 1
ATOM 801 C CA . LYS A 1 106 ? 23.865 -3.869 -17.976 1.00 82.12 106 LYS A CA 1
ATOM 802 C C . LYS A 1 106 ? 24.008 -2.617 -18.856 1.00 82.12 106 LYS A C 1
ATOM 804 O O . LYS A 1 106 ? 24.640 -2.706 -19.907 1.00 82.12 106 LYS A O 1
ATOM 809 N N . GLY A 1 107 ? 23.486 -1.464 -18.428 1.00 77.62 107 GLY A N 1
ATOM 810 C CA . GLY A 1 107 ? 23.651 -0.185 -19.131 1.00 77.62 107 GLY A CA 1
ATOM 811 C C . GLY A 1 107 ? 23.232 -0.268 -20.604 1.00 77.62 107 GLY A C 1
ATOM 812 O O . GLY A 1 107 ? 22.172 -0.802 -20.916 1.00 77.62 107 GLY A O 1
ATOM 813 N N . ASP A 1 108 ? 24.095 0.189 -21.512 1.00 72.75 108 ASP A N 1
ATOM 814 C CA . ASP A 1 108 ? 23.806 0.258 -22.955 1.00 72.75 108 ASP A CA 1
ATOM 815 C C . ASP A 1 108 ? 23.741 -1.114 -23.658 1.00 72.75 108 ASP A C 1
ATOM 817 O O . ASP A 1 108 ? 23.376 -1.198 -24.827 1.00 72.75 108 ASP A O 1
ATOM 821 N N . THR A 1 109 ? 24.072 -2.214 -22.968 1.00 80.69 109 THR A N 1
ATOM 822 C CA . THR A 1 109 ? 24.037 -3.576 -23.548 1.00 80.69 109 THR A CA 1
ATOM 823 C C . THR A 1 109 ? 22.670 -4.261 -23.444 1.00 80.69 109 THR A C 1
ATOM 825 O O . THR A 1 109 ? 22.516 -5.424 -23.823 1.00 80.69 109 THR A O 1
ATOM 828 N N . ILE A 1 110 ? 21.664 -3.569 -22.906 1.00 81.38 110 ILE A N 1
ATOM 829 C CA . ILE A 1 110 ? 20.319 -4.110 -22.704 1.00 81.38 110 ILE A CA 1
ATOM 830 C C . ILE A 1 110 ? 19.593 -4.214 -24.045 1.00 81.38 110 ILE A C 1
ATOM 832 O O . ILE A 1 110 ? 19.425 -3.225 -24.754 1.00 81.38 110 ILE A O 1
ATOM 836 N N . SER A 1 111 ? 19.074 -5.401 -24.364 1.00 83.38 111 SER A N 1
ATOM 837 C CA . SER A 1 111 ? 18.157 -5.526 -25.501 1.00 83.38 111 SER A CA 1
ATOM 838 C C . SER A 1 111 ? 16.817 -4.846 -25.197 1.00 83.38 111 SER A C 1
ATOM 840 O O . SER A 1 111 ? 16.282 -4.980 -24.093 1.00 83.38 111 SER A O 1
ATOM 842 N N . GLU A 1 112 ? 16.210 -4.195 -26.192 1.00 79.50 112 GLU A N 1
ATOM 843 C CA . GLU A 1 112 ? 14.880 -3.573 -26.059 1.00 79.50 112 GLU A CA 1
ATOM 844 C C . GLU A 1 112 ? 13.828 -4.555 -25.519 1.00 79.50 112 GLU A C 1
ATOM 846 O O . GLU A 1 112 ? 12.963 -4.201 -24.718 1.00 79.50 112 GLU A O 1
ATOM 851 N N . LYS A 1 113 ? 13.947 -5.833 -25.900 1.00 82.50 113 LYS A N 1
ATOM 852 C CA . LYS A 1 113 ? 13.082 -6.917 -25.427 1.00 82.50 113 LYS A CA 1
ATOM 853 C C . LYS A 1 113 ? 13.242 -7.184 -23.924 1.00 82.50 113 LYS A C 1
ATOM 855 O O . LYS A 1 113 ? 12.247 -7.434 -23.244 1.00 82.50 113 LYS A O 1
ATOM 860 N N . GLU A 1 114 ? 14.464 -7.137 -23.391 1.00 80.56 114 GLU A N 1
ATOM 861 C CA . GLU A 1 114 ? 14.728 -7.290 -21.951 1.00 80.56 114 GLU A CA 1
ATOM 862 C C . GLU A 1 114 ? 14.194 -6.102 -21.136 1.00 80.56 114 GLU A C 1
ATOM 864 O O . GLU A 1 114 ? 13.590 -6.305 -20.074 1.00 80.56 114 GLU A O 1
ATOM 869 N N . LEU A 1 115 ? 14.357 -4.876 -21.648 1.00 80.00 115 LEU A N 1
ATOM 870 C CA . LEU A 1 115 ? 13.809 -3.670 -21.024 1.00 80.00 115 LEU A CA 1
ATOM 871 C C . LEU A 1 115 ? 12.275 -3.719 -20.986 1.00 80.00 115 LEU A C 1
ATOM 873 O O . LEU A 1 115 ? 11.677 -3.563 -19.918 1.00 80.00 115 LEU A O 1
ATOM 877 N N . ALA A 1 116 ? 11.639 -4.026 -22.120 1.00 78.88 116 ALA A N 1
ATOM 878 C CA . ALA A 1 116 ? 10.186 -4.119 -22.225 1.00 78.88 116 ALA A CA 1
ATOM 879 C C . ALA A 1 116 ? 9.599 -5.179 -21.277 1.00 78.88 116 ALA A C 1
ATOM 881 O O . ALA A 1 116 ? 8.588 -4.934 -20.614 1.00 78.88 116 ALA A O 1
ATOM 882 N N . ASN A 1 117 ? 10.241 -6.346 -21.161 1.00 83.56 117 ASN A N 1
ATOM 883 C CA . ASN A 1 117 ? 9.811 -7.400 -20.239 1.00 83.56 117 ASN A CA 1
ATOM 884 C C . ASN A 1 117 ? 9.908 -6.965 -18.773 1.00 83.56 117 ASN A C 1
ATOM 886 O O . ASN A 1 117 ? 8.987 -7.218 -17.994 1.00 83.56 117 ASN A O 1
ATOM 890 N N . THR A 1 118 ? 10.983 -6.272 -18.400 1.00 82.88 118 THR A N 1
ATOM 891 C CA . THR A 1 118 ? 11.145 -5.751 -17.038 1.00 82.88 118 THR A CA 1
ATOM 892 C C . THR A 1 118 ? 10.108 -4.680 -16.715 1.00 82.88 118 THR A C 1
ATOM 894 O O . THR A 1 118 ? 9.491 -4.729 -15.653 1.00 82.88 118 THR A O 1
ATOM 897 N N . LEU A 1 119 ? 9.846 -3.749 -17.632 1.00 79.88 119 LEU A N 1
ATOM 898 C CA . LEU A 1 119 ? 8.815 -2.727 -17.438 1.00 79.88 119 LEU A CA 1
ATOM 899 C C . LEU A 1 119 ? 7.416 -3.350 -17.299 1.00 79.88 119 LEU A C 1
ATOM 901 O O . LEU A 1 119 ? 6.637 -2.935 -16.440 1.00 79.88 119 LEU A O 1
ATOM 905 N N . ARG A 1 120 ? 7.103 -4.396 -18.080 1.00 81.75 120 ARG A N 1
ATOM 906 C CA . ARG A 1 120 ? 5.847 -5.159 -17.937 1.00 81.75 120 ARG A CA 1
ATOM 907 C C . ARG A 1 120 ? 5.754 -5.847 -16.577 1.00 81.75 120 ARG A C 1
ATOM 909 O O . ARG A 1 120 ? 4.693 -5.816 -15.960 1.00 81.75 120 ARG A O 1
ATOM 916 N N . PHE A 1 121 ? 6.853 -6.422 -16.094 1.00 85.69 121 PHE A N 1
ATOM 917 C CA . PHE A 1 121 ? 6.912 -7.016 -14.761 1.00 85.69 121 PHE A CA 1
ATOM 918 C C . PHE A 1 121 ? 6.662 -5.974 -13.660 1.00 85.69 121 PHE A C 1
ATOM 920 O O . PHE A 1 121 ? 5.796 -6.182 -12.813 1.00 85.69 121 PHE A O 1
ATOM 927 N N . ILE A 1 122 ? 7.330 -4.817 -13.711 1.00 83.88 122 ILE A N 1
ATOM 928 C CA . ILE A 1 122 ? 7.130 -3.719 -12.747 1.00 83.88 122 ILE A CA 1
ATOM 929 C C . ILE A 1 122 ? 5.683 -3.226 -12.769 1.00 83.88 122 ILE A C 1
ATOM 931 O O . ILE A 1 122 ? 5.089 -3.013 -11.714 1.00 83.88 122 ILE A O 1
ATOM 935 N N . LYS A 1 123 ? 5.086 -3.093 -13.958 1.00 81.88 123 LYS A N 1
ATOM 936 C CA . LYS A 1 123 ? 3.674 -2.728 -14.113 1.00 81.88 123 LYS A CA 1
ATOM 937 C C . LYS A 1 123 ? 2.750 -3.714 -13.391 1.00 81.88 123 LYS A C 1
ATOM 939 O O . LYS A 1 123 ? 1.844 -3.280 -12.685 1.00 81.88 123 LYS A O 1
ATOM 944 N N . ILE A 1 124 ? 2.988 -5.019 -13.524 1.00 85.56 124 ILE A N 1
ATOM 945 C CA . ILE A 1 124 ? 2.212 -6.050 -12.815 1.00 85.56 124 ILE A CA 1
ATOM 946 C C . ILE A 1 124 ? 2.389 -5.912 -11.297 1.00 85.56 124 ILE A C 1
ATOM 948 O O . ILE A 1 124 ? 1.400 -5.909 -10.566 1.00 85.56 124 ILE A O 1
ATOM 952 N N . VAL A 1 125 ? 3.628 -5.742 -10.823 1.00 87.19 125 VAL A N 1
ATOM 953 C CA . VAL A 1 125 ? 3.928 -5.557 -9.392 1.00 87.19 125 VAL A CA 1
ATOM 954 C C . VAL A 1 125 ? 3.219 -4.318 -8.833 1.00 87.19 125 VAL A C 1
ATOM 956 O O . VAL A 1 125 ? 2.637 -4.385 -7.749 1.00 87.19 125 VAL A O 1
ATOM 959 N N . LEU A 1 126 ? 3.193 -3.210 -9.579 1.00 82.12 126 LEU A N 1
ATOM 960 C CA . LEU A 1 126 ? 2.479 -1.987 -9.205 1.00 82.12 126 LEU A CA 1
ATOM 961 C C . LEU A 1 126 ? 0.969 -2.211 -9.084 1.00 82.12 126 LEU A C 1
ATOM 963 O O . LEU A 1 126 ? 0.392 -1.831 -8.068 1.00 82.12 126 LEU A O 1
ATOM 967 N N . ILE A 1 127 ? 0.341 -2.859 -10.071 1.00 82.25 127 ILE A N 1
ATOM 968 C CA . ILE A 1 127 ? -1.104 -3.149 -10.047 1.00 82.25 127 ILE A CA 1
ATOM 969 C C . ILE A 1 127 ? -1.455 -4.002 -8.823 1.00 82.25 127 ILE A C 1
ATOM 971 O O . ILE A 1 127 ? -2.339 -3.635 -8.051 1.00 82.25 127 ILE A O 1
ATOM 975 N N . ILE A 1 128 ? -0.712 -5.091 -8.593 1.00 85.44 128 ILE A N 1
ATOM 976 C CA . ILE A 1 128 ? -0.922 -5.972 -7.432 1.00 85.44 128 ILE A CA 1
ATOM 977 C C . ILE A 1 128 ? -0.770 -5.187 -6.123 1.00 85.44 128 ILE A C 1
ATOM 979 O O . ILE A 1 128 ? -1.541 -5.383 -5.186 1.00 85.44 128 ILE A O 1
ATOM 983 N N . SER A 1 129 ? 0.199 -4.275 -6.051 1.00 84.94 129 SER A N 1
ATOM 984 C CA . SER A 1 129 ? 0.460 -3.478 -4.848 1.00 84.94 129 SER A CA 1
ATOM 985 C C . SER A 1 129 ? -0.656 -2.487 -4.541 1.00 84.94 129 SER A C 1
ATOM 987 O O . SER A 1 129 ? -1.033 -2.342 -3.382 1.00 84.94 129 SER A O 1
ATOM 989 N N . VAL A 1 130 ? -1.205 -1.826 -5.562 1.00 81.31 130 VAL A N 1
ATOM 990 C CA . VAL A 1 130 ? -2.337 -0.902 -5.402 1.00 81.31 130 VAL A CA 1
ATOM 991 C C . VAL A 1 130 ? -3.566 -1.659 -4.905 1.00 81.31 130 VAL A C 1
ATOM 993 O O . VAL A 1 130 ? -4.116 -1.302 -3.861 1.00 81.31 130 VAL A O 1
ATOM 996 N N . GLN A 1 131 ? -3.917 -2.764 -5.568 1.00 83.56 131 GLN A N 1
ATOM 997 C CA . GLN A 1 131 ? -5.030 -3.628 -5.162 1.00 83.56 131 GLN A CA 1
ATOM 998 C C . GLN A 1 131 ? -4.858 -4.121 -3.725 1.00 83.56 131 GLN A C 1
ATOM 1000 O O . GLN A 1 131 ? -5.799 -4.141 -2.928 1.00 83.56 131 GLN A O 1
ATOM 1005 N N . PHE A 1 132 ? -3.626 -4.473 -3.364 1.00 85.00 132 PHE A N 1
ATOM 1006 C CA . PHE A 1 132 ? -3.289 -4.913 -2.025 1.00 85.00 132 PHE A CA 1
ATOM 1007 C C . PHE A 1 132 ? -3.453 -3.808 -0.966 1.00 85.00 132 PHE A C 1
ATOM 1009 O O . PHE A 1 132 ? -4.034 -4.045 0.097 1.00 85.00 132 PHE A O 1
ATOM 1016 N N . ILE A 1 133 ? -2.986 -2.589 -1.239 1.00 81.75 133 ILE A N 1
ATOM 1017 C CA . ILE A 1 133 ? -3.140 -1.440 -0.331 1.00 81.75 133 ILE A CA 1
ATOM 1018 C C . ILE A 1 133 ? -4.627 -1.104 -0.139 1.00 81.75 133 ILE A C 1
ATOM 1020 O O . ILE A 1 133 ? -5.081 -0.881 0.988 1.00 81.75 133 ILE A O 1
ATOM 1024 N N . CYS A 1 134 ? -5.419 -1.135 -1.210 1.00 80.94 134 CYS A N 1
ATOM 1025 C CA . CYS A 1 134 ? -6.864 -0.936 -1.128 1.00 80.94 134 CYS A CA 1
ATOM 1026 C C . CYS A 1 134 ? -7.538 -2.055 -0.315 1.00 80.94 134 CYS A C 1
ATOM 1028 O O . CYS A 1 134 ? -8.295 -1.775 0.619 1.00 80.94 134 CYS A O 1
ATOM 1030 N N . GLY A 1 135 ? -7.203 -3.320 -0.586 1.00 81.44 135 GLY A N 1
ATOM 1031 C CA . GLY A 1 135 ? -7.738 -4.481 0.128 1.00 81.44 135 GLY A CA 1
ATOM 1032 C C . GLY A 1 135 ? -7.392 -4.495 1.621 1.00 81.44 135 GLY A C 1
ATOM 1033 O O . GLY A 1 135 ? -8.257 -4.763 2.456 1.00 81.44 135 GLY A O 1
ATOM 1034 N N . THR A 1 136 ? -6.155 -4.147 1.986 1.00 82.50 136 THR A N 1
ATOM 1035 C CA . THR A 1 136 ? -5.741 -4.020 3.395 1.00 82.50 136 THR A CA 1
ATOM 1036 C C . THR A 1 136 ? -6.457 -2.886 4.106 1.00 82.50 136 THR A C 1
ATOM 1038 O O . THR A 1 136 ? -6.871 -3.060 5.251 1.00 82.50 136 THR A O 1
ATOM 1041 N N . THR A 1 137 ? -6.650 -1.749 3.438 1.00 79.88 137 THR A N 1
ATOM 1042 C CA . THR A 1 137 ? -7.392 -0.611 3.993 1.00 79.88 137 THR A CA 1
ATOM 1043 C C . THR A 1 137 ? -8.839 -1.007 4.279 1.00 79.88 137 THR A C 1
ATOM 1045 O O . THR A 1 137 ? -9.326 -0.803 5.391 1.00 79.88 137 THR A O 1
ATOM 1048 N N . ILE A 1 138 ? -9.498 -1.666 3.324 1.00 80.81 138 ILE A N 1
ATOM 1049 C CA . ILE A 1 138 ? -10.857 -2.195 3.487 1.00 80.81 138 ILE A CA 1
ATOM 1050 C C . ILE A 1 138 ? -10.917 -3.202 4.645 1.00 80.81 138 ILE A C 1
ATOM 1052 O O . ILE A 1 138 ? -11.753 -3.070 5.541 1.00 80.81 138 ILE A O 1
ATOM 1056 N N . GLY A 1 139 ? -10.020 -4.191 4.668 1.00 80.81 139 GLY A N 1
ATOM 1057 C CA . GLY A 1 139 ? -9.996 -5.216 5.713 1.00 80.81 139 GLY A CA 1
ATOM 1058 C C . GLY A 1 139 ? -9.763 -4.629 7.108 1.00 80.81 139 GLY A C 1
ATOM 1059 O O . GLY A 1 139 ? -10.429 -5.010 8.075 1.00 80.81 139 GLY A O 1
ATOM 1060 N N . SER A 1 140 ? -8.845 -3.669 7.218 1.00 80.06 140 SER A N 1
ATOM 1061 C CA . SER A 1 140 ? -8.553 -2.922 8.446 1.00 80.06 140 SER A CA 1
ATOM 1062 C C . SER A 1 140 ? -9.810 -2.233 8.982 1.00 80.06 140 SER A C 1
ATOM 1064 O O . SER A 1 140 ? -10.150 -2.348 10.159 1.00 80.06 140 SER A O 1
ATOM 1066 N N . VAL A 1 141 ? -10.557 -1.579 8.098 1.00 77.38 141 VAL A N 1
ATOM 1067 C CA . VAL A 1 141 ? -11.777 -0.840 8.435 1.00 77.38 141 VAL A CA 1
ATOM 1068 C C . VAL A 1 141 ? -12.893 -1.786 8.875 1.00 77.38 141 VAL A C 1
ATOM 1070 O O . VAL A 1 141 ? -13.545 -1.545 9.893 1.00 77.38 141 VAL A O 1
ATOM 1073 N N . ILE A 1 142 ? -13.093 -2.895 8.163 1.00 79.75 142 ILE A N 1
ATOM 1074 C CA . ILE A 1 142 ? -14.101 -3.902 8.525 1.00 79.75 142 ILE A CA 1
ATOM 1075 C C . ILE A 1 142 ? -13.792 -4.486 9.908 1.00 79.75 142 ILE A C 1
ATOM 1077 O O . ILE A 1 142 ? -14.661 -4.523 10.782 1.00 79.75 142 ILE A O 1
ATOM 1081 N N . THR A 1 143 ? -12.541 -4.898 10.131 1.00 77.50 143 THR A N 1
ATOM 1082 C CA . THR A 1 143 ? -12.129 -5.518 11.399 1.00 77.50 143 THR A CA 1
ATOM 1083 C C . THR A 1 143 ? -12.155 -4.545 12.573 1.00 77.50 143 THR A C 1
ATOM 1085 O O . THR A 1 143 ? -12.486 -4.951 13.687 1.00 77.50 143 THR A O 1
ATOM 1088 N N . ARG A 1 144 ? -11.852 -3.261 12.345 1.00 73.31 144 ARG A N 1
ATOM 1089 C CA . ARG A 1 144 ? -11.840 -2.239 13.397 1.00 73.31 144 ARG A CA 1
ATOM 1090 C C . ARG A 1 144 ? -13.242 -1.753 13.777 1.00 73.31 144 ARG A C 1
ATOM 1092 O O . ARG A 1 144 ? -13.490 -1.548 14.963 1.00 73.31 144 ARG A O 1
ATOM 1099 N N . TYR A 1 145 ? -14.151 -1.587 12.813 1.00 69.50 145 TYR A N 1
ATOM 1100 C CA . TYR A 1 145 ? -15.445 -0.924 13.050 1.00 69.50 145 TYR A CA 1
ATOM 1101 C C . TYR A 1 145 ? -16.646 -1.865 13.207 1.00 69.50 145 TYR A C 1
ATOM 1103 O O . TYR A 1 145 ? -17.697 -1.424 13.684 1.00 69.50 145 TYR A O 1
ATOM 1111 N N . GLY A 1 146 ? -16.502 -3.158 12.890 1.00 68.56 146 GLY A N 1
ATOM 1112 C CA . GLY A 1 146 ? -17.536 -4.168 13.139 1.00 68.56 146 GLY A CA 1
ATOM 1113 C C . GLY A 1 146 ? -18.912 -3.753 12.603 1.00 68.56 146 GLY A C 1
ATOM 1114 O O . GLY A 1 146 ? -19.005 -3.211 11.510 1.00 68.56 146 GLY A O 1
ATOM 1115 N N . LYS A 1 147 ? -19.991 -3.971 13.369 1.00 65.38 147 LYS A N 1
ATOM 1116 C CA . LYS A 1 147 ? -21.365 -3.608 12.955 1.00 65.38 147 LYS A CA 1
ATOM 1117 C C . LYS A 1 147 ? -21.766 -2.152 13.243 1.00 65.38 147 LYS A C 1
ATOM 1119 O O . LYS A 1 147 ? -22.811 -1.720 12.771 1.00 65.38 147 LYS A O 1
ATOM 1124 N N . SER A 1 148 ? -20.993 -1.383 14.020 1.00 62.88 148 SER A N 1
ATOM 1125 C CA . SER A 1 148 ? -21.483 -0.101 14.567 1.00 62.88 148 SER A CA 1
ATOM 1126 C C . SER A 1 148 ? -21.441 1.083 13.595 1.00 62.88 148 SER A C 1
ATOM 1128 O O . SER A 1 148 ? -21.987 2.132 13.915 1.00 62.88 148 SER A O 1
ATOM 1130 N N . MET A 1 149 ? -20.788 0.951 12.436 1.00 72.88 149 MET A N 1
ATOM 1131 C CA . MET A 1 149 ? -20.653 2.036 11.450 1.00 72.88 149 MET A CA 1
ATOM 1132 C C . MET A 1 149 ? -20.820 1.538 10.008 1.00 72.88 149 MET A C 1
ATOM 1134 O O . MET A 1 149 ? -20.019 1.864 9.134 1.00 72.88 149 MET A O 1
ATOM 1138 N N . LEU A 1 150 ? -21.865 0.744 9.754 1.00 76.62 150 LEU A N 1
ATOM 1139 C CA . LEU A 1 150 ? -22.095 0.096 8.456 1.00 76.62 150 LEU A CA 1
ATOM 1140 C C . LEU A 1 150 ? -22.135 1.102 7.291 1.00 76.62 150 LEU A C 1
ATOM 1142 O O . LEU A 1 150 ? -21.504 0.875 6.265 1.00 76.62 150 LEU A O 1
ATOM 1146 N N . VAL A 1 151 ? -22.787 2.258 7.467 1.00 76.44 151 VAL A N 1
ATOM 1147 C CA . VAL A 1 151 ? -22.877 3.297 6.421 1.00 76.44 151 VAL A CA 1
ATOM 1148 C C . VAL A 1 151 ? -21.495 3.839 6.035 1.00 76.44 151 VAL A C 1
ATOM 1150 O O . VAL A 1 151 ? -21.167 3.909 4.853 1.00 76.44 151 VAL A O 1
ATOM 1153 N N . PHE A 1 152 ? -20.646 4.158 7.017 1.00 72.56 152 PHE A N 1
ATOM 1154 C CA . PHE A 1 152 ? -19.283 4.634 6.750 1.00 72.56 152 PHE A CA 1
ATOM 1155 C C . PHE A 1 152 ? -18.405 3.551 6.121 1.00 72.56 152 PHE A C 1
ATOM 1157 O O . PHE A 1 152 ? -17.581 3.858 5.264 1.00 72.56 152 PHE A O 1
ATOM 1164 N N . GLN A 1 153 ? -18.594 2.285 6.503 1.00 76.06 153 GLN A N 1
ATOM 1165 C CA . GLN A 1 153 ? -17.886 1.162 5.887 1.00 76.06 153 GLN A CA 1
ATOM 1166 C C . GLN A 1 153 ? -18.257 0.997 4.414 1.00 76.06 153 GLN A C 1
ATOM 1168 O O . GLN A 1 153 ? -17.362 0.833 3.592 1.00 76.06 153 GLN A O 1
ATOM 1173 N N . VAL A 1 154 ? -19.547 1.085 4.071 1.00 78.69 154 VAL A N 1
ATOM 1174 C CA . VAL A 1 154 ? -20.019 0.982 2.682 1.00 78.69 154 VAL A CA 1
ATOM 1175 C C . VAL A 1 154 ? -19.460 2.122 1.833 1.00 78.69 154 VAL A C 1
ATOM 1177 O O . VAL A 1 154 ? -18.908 1.864 0.766 1.00 78.69 154 VAL A O 1
ATOM 1180 N N . ILE A 1 155 ? -19.520 3.365 2.323 1.00 79.44 155 ILE A N 1
ATOM 1181 C CA . ILE A 1 155 ? -18.960 4.525 1.611 1.00 79.44 155 ILE A CA 1
ATOM 1182 C C . ILE A 1 155 ? -17.456 4.341 1.390 1.00 79.44 155 ILE A C 1
ATOM 1184 O O . ILE A 1 155 ? -16.961 4.516 0.282 1.00 79.44 155 ILE A O 1
ATOM 1188 N N . MET A 1 156 ? -16.720 3.937 2.424 1.00 77.38 156 MET A N 1
ATOM 1189 C CA . MET A 1 156 ? -15.274 3.747 2.328 1.00 77.38 156 MET A CA 1
ATOM 1190 C C . MET A 1 156 ? -14.888 2.576 1.419 1.00 77.38 156 MET A C 1
ATOM 1192 O O . MET A 1 156 ? -13.865 2.638 0.740 1.00 77.38 156 MET A O 1
ATOM 1196 N N . TYR A 1 157 ? -15.699 1.520 1.388 1.00 81.38 157 TYR A N 1
ATOM 1197 C CA . TYR A 1 157 ? -15.522 0.383 0.491 1.00 81.38 157 TYR A CA 1
ATOM 1198 C C . TYR A 1 157 ? -15.695 0.799 -0.969 1.00 81.38 157 TYR A C 1
ATOM 1200 O O . TYR A 1 157 ? -14.795 0.577 -1.777 1.00 81.38 157 TYR A O 1
ATOM 1208 N N . ILE A 1 158 ? -16.803 1.477 -1.284 1.00 80.69 158 ILE A N 1
ATOM 1209 C CA . ILE A 1 158 ? -17.089 1.981 -2.632 1.00 80.69 158 ILE A CA 1
ATOM 1210 C C . ILE A 1 158 ? -15.985 2.942 -3.081 1.00 80.69 158 ILE A C 1
ATOM 1212 O O . ILE A 1 158 ? -15.453 2.791 -4.178 1.00 80.69 158 ILE A O 1
ATOM 1216 N N . SER A 1 159 ? -15.571 3.877 -2.222 1.00 78.81 159 SER A N 1
ATOM 1217 C CA . SER A 1 159 ? -14.505 4.822 -2.559 1.00 78.81 159 SER A CA 1
ATOM 1218 C C . SER A 1 159 ? -13.162 4.130 -2.811 1.00 78.81 159 SER A C 1
ATOM 1220 O O . SER A 1 159 ? -12.477 4.488 -3.763 1.00 78.81 159 SER A O 1
ATOM 1222 N N . ASN A 1 160 ? -12.789 3.116 -2.021 1.00 78.12 160 ASN A N 1
ATOM 1223 C CA . ASN A 1 160 ? -11.555 2.360 -2.265 1.00 78.12 160 ASN A CA 1
ATOM 1224 C C . ASN A 1 160 ? -11.614 1.544 -3.561 1.00 78.12 160 ASN A C 1
ATOM 1226 O O . ASN A 1 160 ? -10.607 1.480 -4.255 1.00 78.12 160 ASN A O 1
ATOM 1230 N N . ILE A 1 161 ? -12.769 0.969 -3.916 1.00 80.44 161 ILE A N 1
ATOM 1231 C CA . ILE A 1 161 ? -12.951 0.285 -5.207 1.00 80.44 161 ILE A CA 1
ATOM 1232 C C . ILE A 1 161 ? -12.796 1.267 -6.365 1.00 80.44 161 ILE A C 1
ATOM 1234 O O . ILE A 1 161 ? -12.113 0.963 -7.336 1.00 80.44 161 ILE A O 1
ATOM 1238 N N . ILE A 1 162 ? -13.413 2.446 -6.273 1.00 79.19 162 ILE A N 1
ATOM 1239 C CA . ILE A 1 162 ? -13.315 3.469 -7.321 1.00 79.19 162 ILE A CA 1
ATOM 1240 C C . ILE A 1 162 ? -11.858 3.904 -7.499 1.00 79.19 162 ILE A C 1
ATOM 1242 O O . ILE A 1 162 ? -11.383 3.982 -8.629 1.00 79.19 162 ILE A O 1
ATOM 1246 N N . VAL A 1 163 ? -11.138 4.147 -6.400 1.00 78.75 163 VAL A N 1
ATOM 1247 C CA . VAL A 1 163 ? -9.714 4.510 -6.440 1.00 78.75 163 VAL A CA 1
ATOM 1248 C C . VAL A 1 163 ? -8.874 3.376 -7.027 1.00 78.75 163 VAL A C 1
ATOM 1250 O O . VAL A 1 163 ? -8.050 3.639 -7.900 1.00 78.75 163 VAL A O 1
ATOM 1253 N N . ASP A 1 164 ? -9.104 2.131 -6.611 1.00 81.44 164 ASP A N 1
ATOM 1254 C CA . ASP A 1 164 ? -8.391 0.962 -7.132 1.00 81.44 164 ASP A CA 1
ATOM 1255 C C . ASP A 1 164 ? -8.609 0.787 -8.640 1.00 81.44 164 ASP A C 1
ATOM 1257 O O . ASP A 1 164 ? -7.648 0.708 -9.402 1.00 81.44 164 ASP A O 1
ATOM 1261 N N . LEU A 1 165 ? -9.865 0.815 -9.096 1.00 79.69 165 LEU A N 1
ATOM 1262 C CA . LEU A 1 165 ? -10.211 0.705 -10.514 1.00 79.69 165 LEU A CA 1
ATOM 1263 C C . LEU A 1 165 ? -9.632 1.858 -11.336 1.00 79.69 165 LEU A C 1
ATOM 1265 O O . LEU A 1 165 ? -9.146 1.636 -12.444 1.00 79.69 165 LEU A O 1
ATOM 1269 N N . TYR A 1 166 ? -9.656 3.079 -10.800 1.00 79.75 166 TYR A N 1
ATOM 1270 C CA . TYR A 1 166 ? -9.115 4.253 -11.478 1.00 79.75 166 TYR A CA 1
ATOM 1271 C C . TYR A 1 166 ? -7.591 4.162 -11.619 1.00 79.7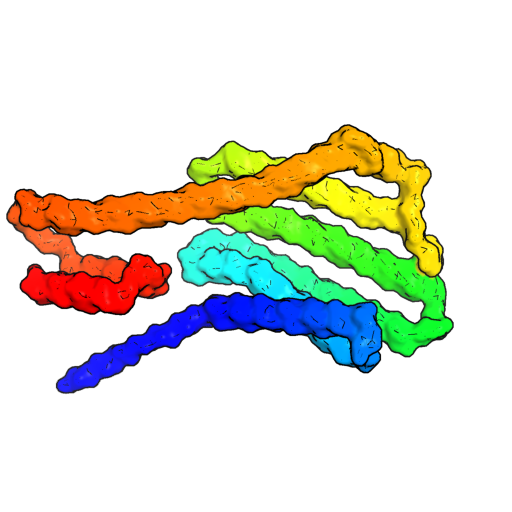5 166 TYR A C 1
ATOM 1273 O O . TYR A 1 166 ? -7.063 4.301 -12.723 1.00 79.75 166 TYR A O 1
ATOM 1281 N N . VAL A 1 167 ? -6.872 3.869 -10.531 1.00 79.25 167 VAL A N 1
ATOM 1282 C CA . VAL A 1 167 ? -5.404 3.759 -10.536 1.00 79.25 167 VAL A CA 1
ATOM 1283 C C . VAL A 1 167 ? -4.948 2.549 -11.353 1.00 79.25 167 VAL A C 1
ATOM 1285 O O . VAL A 1 167 ? -4.059 2.680 -12.194 1.00 79.25 167 VAL A O 1
ATOM 1288 N N . SER A 1 168 ? -5.583 1.390 -11.175 1.00 79.31 168 SER A N 1
ATOM 1289 C CA . SER A 1 168 ? -5.304 0.188 -11.967 1.00 79.31 168 SER A CA 1
ATOM 1290 C C . SER A 1 168 ? -5.606 0.414 -13.450 1.00 79.31 168 SER A C 1
ATOM 1292 O O . SER A 1 168 ? -4.823 0.005 -14.304 1.00 79.31 168 SER A O 1
ATOM 1294 N N . GLY A 1 169 ? -6.686 1.127 -13.774 1.00 78.12 169 GLY A N 1
ATOM 1295 C CA . GLY A 1 169 ? -7.018 1.526 -15.139 1.00 78.12 169 GLY A CA 1
ATOM 1296 C C . GLY A 1 169 ? -5.939 2.407 -15.773 1.00 78.12 169 GLY A C 1
ATOM 1297 O O . GLY A 1 169 ? -5.489 2.118 -16.881 1.00 78.12 169 GLY A O 1
ATOM 1298 N N . TRP A 1 170 ? -5.444 3.419 -15.053 1.00 78.88 170 TRP A N 1
ATOM 1299 C CA . TRP A 1 170 ? -4.313 4.240 -15.505 1.00 78.88 170 TRP A CA 1
ATOM 1300 C C . TRP A 1 170 ? -3.042 3.417 -15.710 1.00 78.88 170 TRP A C 1
ATOM 1302 O O . TRP A 1 170 ? -2.355 3.582 -16.718 1.00 78.88 170 TRP A O 1
ATOM 1312 N N . LEU A 1 171 ? -2.757 2.477 -14.805 1.00 79.00 171 LEU A N 1
ATOM 1313 C CA . LEU A 1 171 ? -1.623 1.570 -14.956 1.00 79.00 171 LEU A CA 1
ATOM 1314 C C . LEU A 1 171 ? -1.771 0.683 -16.202 1.00 79.00 171 LEU A C 1
ATOM 1316 O O . LEU A 1 171 ? -0.794 0.435 -16.913 1.00 79.00 171 LEU A O 1
ATOM 1320 N N . LEU A 1 172 ? -2.987 0.235 -16.517 1.00 79.31 172 LEU A N 1
ATOM 1321 C CA . LEU A 1 172 ? -3.278 -0.567 -17.705 1.00 79.31 172 LEU A CA 1
ATOM 1322 C C . LEU A 1 172 ? -3.081 0.208 -19.013 1.00 79.31 172 LEU A C 1
ATOM 1324 O O . LEU A 1 172 ? -2.638 -0.406 -19.985 1.00 79.31 172 LEU A O 1
ATOM 1328 N N . LEU A 1 173 ? -3.297 1.526 -19.018 1.00 76.62 173 LEU A N 1
ATOM 1329 C CA . LEU A 1 173 ? -3.105 2.389 -20.188 1.00 76.62 173 LEU A CA 1
ATOM 1330 C C . LEU A 1 173 ? -1.653 2.563 -20.630 1.00 76.62 173 LEU A C 1
ATOM 1332 O O . LEU A 1 173 ? -1.428 2.932 -21.784 1.00 76.62 173 LEU A O 1
ATOM 1336 N N . PHE A 1 174 ? -0.676 2.279 -19.763 1.00 74.56 174 PHE A N 1
ATOM 1337 C CA . PHE A 1 174 ? 0.726 2.264 -20.176 1.00 74.56 174 PHE A CA 1
ATOM 1338 C C . PHE A 1 174 ? 0.961 1.152 -21.198 1.00 74.56 174 PHE A C 1
ATOM 1340 O O . PHE A 1 174 ? 0.922 -0.039 -20.867 1.00 74.56 174 PHE A O 1
ATOM 1347 N N . LYS A 1 175 ? 1.221 1.540 -22.443 1.00 74.06 175 LYS A N 1
ATOM 1348 C CA . LYS A 1 175 ? 1.728 0.658 -23.483 1.00 74.06 175 LYS A CA 1
ATOM 1349 C C . LYS A 1 175 ? 3.251 0.705 -23.431 1.00 74.06 175 LYS A C 1
ATOM 1351 O O . LYS A 1 175 ? 3.843 1.776 -23.358 1.00 74.06 175 LYS A O 1
ATOM 1356 N N . ILE A 1 176 ? 3.858 -0.474 -23.425 1.00 70.19 176 ILE A N 1
ATOM 1357 C CA . ILE A 1 176 ? 5.311 -0.632 -23.453 1.00 70.19 176 ILE A CA 1
ATOM 1358 C C . ILE A 1 176 ? 5.635 -1.329 -24.774 1.00 70.19 176 ILE A C 1
ATOM 1360 O O . ILE A 1 176 ? 5.461 -2.553 -24.882 1.00 70.19 176 ILE A O 1
ATOM 1364 N N . ASP A 1 177 ? 6.057 -0.528 -25.752 1.00 66.38 177 ASP A N 1
ATOM 1365 C CA . ASP A 1 177 ? 6.512 -0.956 -27.076 1.00 66.38 177 ASP A CA 1
ATOM 1366 C C . ASP A 1 177 ? 8.014 -0.645 -27.185 1.00 66.38 177 ASP A C 1
ATOM 1368 O O . ASP A 1 177 ? 8.410 0.495 -27.403 1.00 66.38 177 ASP A O 1
ATOM 1372 N N . GLY A 1 178 ? 8.866 -1.655 -26.989 1.00 68.00 178 GLY A N 1
ATOM 1373 C CA . GLY A 1 178 ? 10.321 -1.458 -26.994 1.00 68.00 178 GLY A CA 1
ATOM 1374 C C . GLY A 1 178 ? 10.795 -0.555 -25.847 1.00 68.00 178 GLY A C 1
ATOM 1375 O O . GLY A 1 178 ? 10.543 -0.863 -24.678 1.00 68.00 178 GLY A O 1
ATOM 1376 N N . THR A 1 179 ? 11.495 0.533 -26.181 1.00 59.19 179 THR A N 1
ATOM 1377 C CA . THR A 1 179 ? 12.001 1.552 -25.239 1.00 59.19 179 THR A CA 1
ATOM 1378 C C . THR A 1 179 ? 10.983 2.637 -24.903 1.00 59.19 179 THR A C 1
ATOM 1380 O O . THR A 1 179 ? 11.162 3.344 -23.910 1.00 59.19 179 THR A O 1
ATOM 1383 N N . ASP A 1 180 ? 9.916 2.767 -25.693 1.00 60.81 180 ASP A N 1
ATOM 1384 C CA . ASP A 1 180 ? 8.955 3.849 -25.532 1.00 60.81 180 ASP A CA 1
ATOM 1385 C C . ASP A 1 180 ? 7.850 3.469 -24.544 1.00 60.81 180 ASP A C 1
ATOM 1387 O O . ASP A 1 180 ? 7.148 2.457 -24.670 1.00 60.81 180 ASP A O 1
ATOM 1391 N N . ILE A 1 181 ? 7.683 4.332 -23.542 1.00 65.44 181 ILE A N 1
ATOM 1392 C CA . ILE A 1 181 ? 6.541 4.314 -22.632 1.00 65.44 181 ILE A CA 1
ATOM 1393 C C . ILE A 1 181 ? 5.524 5.300 -23.195 1.00 65.44 181 ILE A C 1
ATOM 1395 O O . ILE A 1 181 ? 5.651 6.512 -23.021 1.00 65.44 181 ILE A O 1
ATOM 1399 N N . ALA A 1 182 ? 4.507 4.773 -23.868 1.00 67.00 182 ALA A N 1
ATOM 1400 C CA . ALA A 1 182 ? 3.424 5.569 -24.422 1.00 67.00 182 ALA A CA 1
ATOM 1401 C C . ALA A 1 182 ? 2.114 5.272 -23.690 1.00 67.00 182 ALA A C 1
ATOM 1403 O O . ALA A 1 182 ? 1.858 4.156 -23.233 1.00 67.00 182 ALA A O 1
ATOM 1404 N N . PHE A 1 183 ? 1.236 6.266 -23.611 1.00 66.94 183 PHE A N 1
ATOM 1405 C CA . PHE A 1 183 ? -0.154 5.995 -23.271 1.00 66.94 183 PHE A CA 1
ATOM 1406 C C . PHE A 1 183 ? -0.860 5.428 -24.495 1.00 66.94 183 PHE A C 1
ATOM 1408 O O . PHE A 1 183 ? -0.737 5.965 -25.595 1.00 66.94 183 PHE A O 1
ATOM 1415 N N . ASN A 1 184 ? -1.644 4.368 -24.304 1.00 69.19 184 ASN A N 1
ATOM 1416 C CA . ASN A 1 184 ? -2.564 3.893 -25.329 1.00 69.19 184 ASN A CA 1
ATOM 1417 C C . ASN A 1 184 ? -3.760 4.856 -25.436 1.00 69.19 184 ASN A C 1
ATOM 1419 O O . ASN A 1 184 ? -4.871 4.550 -24.993 1.00 69.19 184 ASN A O 1
ATOM 1423 N N . SER A 1 185 ? -3.509 6.043 -25.991 1.00 62.47 185 SER A N 1
ATOM 1424 C CA . SER A 1 185 ? -4.480 7.129 -26.156 1.00 62.47 185 SER A CA 1
ATOM 1425 C C . SER A 1 185 ? -5.636 6.754 -27.084 1.00 62.47 185 SER A C 1
ATOM 1427 O O . SER A 1 185 ? -6.723 7.305 -26.955 1.00 62.47 185 SER A O 1
ATOM 1429 N N . SER A 1 186 ? -5.433 5.767 -27.964 1.00 61.25 186 SER A N 1
ATOM 1430 C CA . SER A 1 186 ? -6.467 5.202 -28.838 1.00 61.25 186 SER A CA 1
ATOM 1431 C C . SER A 1 186 ? -7.444 4.255 -28.136 1.00 61.25 186 SER A C 1
ATOM 1433 O O . SER A 1 186 ? -8.420 3.821 -28.742 1.00 61.25 186 SER A O 1
ATOM 1435 N N . SER A 1 187 ? -7.198 3.887 -26.876 1.00 70.38 187 SER A N 1
ATOM 1436 C CA . SER A 1 187 ? -8.110 3.004 -26.150 1.00 70.38 187 SER A CA 1
ATOM 1437 C C . SER A 1 187 ? -9.326 3.775 -25.626 1.00 70.38 187 SER A C 1
ATOM 1439 O O . SER A 1 187 ? -9.191 4.848 -25.040 1.00 70.38 187 SER A O 1
ATOM 1441 N N . GLY A 1 188 ? -10.524 3.188 -25.741 1.00 72.69 188 GLY A N 1
ATOM 1442 C CA . GLY A 1 188 ? -11.740 3.750 -25.129 1.00 72.69 188 GLY A CA 1
ATOM 1443 C C . GLY A 1 188 ? -11.628 3.933 -23.605 1.00 72.69 188 GLY A C 1
ATOM 1444 O O . GLY A 1 188 ? -12.337 4.738 -23.003 1.00 72.69 188 GLY A O 1
ATOM 1445 N N . LEU A 1 189 ? -10.680 3.229 -22.981 1.00 73.81 189 LEU A N 1
ATOM 1446 C CA . LEU A 1 189 ? -10.348 3.332 -21.565 1.00 73.81 189 LEU A CA 1
ATOM 1447 C C . LEU A 1 189 ? -9.583 4.634 -21.244 1.00 73.81 189 LEU A C 1
ATOM 1449 O O . LEU A 1 189 ? -9.808 5.213 -20.185 1.00 73.81 189 LEU A O 1
ATOM 1453 N N . PHE A 1 190 ? -8.764 5.154 -22.170 1.00 75.31 190 PHE A N 1
ATOM 1454 C CA . PHE A 1 190 ? -8.120 6.468 -22.039 1.00 75.31 190 PHE A CA 1
ATOM 1455 C C . PHE A 1 190 ? -9.155 7.589 -22.086 1.00 75.31 190 PHE A C 1
ATOM 1457 O O . PHE A 1 190 ? -9.187 8.425 -21.184 1.00 75.31 190 PHE A O 1
ATOM 1464 N N . SER A 1 191 ? -10.055 7.573 -23.076 1.00 76.38 191 SER A N 1
ATOM 1465 C CA . SER A 1 191 ? -11.149 8.552 -23.165 1.00 76.38 191 SER A CA 1
ATOM 1466 C C . SER A 1 191 ? -12.103 8.480 -21.972 1.00 76.38 191 SER A C 1
ATOM 1468 O O . SER A 1 191 ? -12.630 9.498 -21.536 1.00 76.38 191 SER A O 1
ATOM 1470 N N . PHE A 1 192 ? -12.305 7.285 -21.410 1.00 79.81 192 PHE A N 1
ATOM 1471 C CA . PHE A 1 192 ? -13.109 7.108 -20.205 1.00 79.81 192 PHE A CA 1
ATOM 1472 C C . PHE A 1 192 ? -12.420 7.704 -18.969 1.00 79.81 192 PHE A C 1
ATOM 1474 O O . PHE A 1 192 ? -13.024 8.513 -18.272 1.00 79.81 192 PHE A O 1
ATOM 1481 N N . LEU A 1 193 ? -11.153 7.364 -18.709 1.00 77.00 193 LEU A N 1
ATOM 1482 C CA . LEU A 1 193 ? -10.431 7.834 -17.519 1.00 77.00 193 LEU A CA 1
ATOM 1483 C C . LEU A 1 193 ? -10.091 9.329 -17.554 1.00 77.00 193 LEU A C 1
ATOM 1485 O O . LEU A 1 193 ? -10.026 9.959 -16.502 1.00 77.00 193 LEU A O 1
ATOM 1489 N N . THR A 1 194 ? -9.902 9.901 -18.744 1.00 77.31 194 THR A N 1
ATOM 1490 C CA . THR A 1 194 ? -9.680 11.347 -18.937 1.00 77.31 194 THR A CA 1
ATOM 1491 C C . THR A 1 194 ? -10.973 12.151 -19.045 1.00 77.31 194 THR A C 1
ATOM 1493 O O . THR A 1 194 ? -10.926 13.379 -19.115 1.00 77.31 194 THR A O 1
ATOM 1496 N N . SER A 1 195 ? -12.133 11.488 -19.027 1.00 80.50 195 SER A N 1
ATOM 1497 C CA . SER A 1 195 ? -13.421 12.168 -19.042 1.00 80.50 195 SER A CA 1
ATOM 1498 C C . SER A 1 195 ? -13.550 13.105 -17.843 1.00 80.50 195 SER A C 1
ATOM 1500 O O . SER A 1 195 ? -13.293 12.727 -16.694 1.00 80.50 195 SER A O 1
ATOM 1502 N N . SER A 1 196 ? -14.040 14.316 -18.110 1.00 76.38 196 SER A N 1
ATOM 1503 C CA . SER A 1 196 ? -14.353 15.324 -17.096 1.00 76.38 196 SER A CA 1
ATOM 1504 C C . SER A 1 196 ? -15.369 14.842 -16.059 1.00 76.38 196 SER A C 1
ATOM 1506 O O . SER A 1 196 ? -15.466 15.447 -15.000 1.00 76.38 196 SER A O 1
ATOM 1508 N N . ALA A 1 197 ? -16.096 13.752 -16.321 1.00 75.38 197 ALA A N 1
ATOM 1509 C CA . ALA A 1 197 ? -16.991 13.126 -15.355 1.00 75.38 197 ALA A CA 1
ATOM 1510 C C . ALA A 1 197 ? -16.265 12.175 -14.385 1.00 75.38 197 ALA A C 1
ATOM 1512 O O . ALA A 1 197 ? -16.633 12.096 -13.217 1.00 75.38 197 ALA A O 1
ATOM 1513 N N . VAL A 1 198 ? -15.228 11.462 -14.836 1.00 72.25 198 VAL A N 1
ATOM 1514 C CA . VAL A 1 198 ? -14.576 10.393 -14.055 1.00 72.25 198 VAL A CA 1
ATOM 1515 C C . VAL A 1 198 ? -13.504 10.954 -13.122 1.00 72.25 198 VAL A C 1
ATOM 1517 O O . VAL A 1 198 ? -13.407 10.534 -11.967 1.00 72.25 198 VAL A O 1
ATOM 1520 N N . TYR A 1 199 ? -12.744 11.950 -13.581 1.00 70.06 199 TYR A N 1
ATOM 1521 C CA . TYR A 1 199 ? -11.697 12.586 -12.778 1.00 70.06 199 TYR A CA 1
ATOM 1522 C C . TYR A 1 199 ? -12.224 13.211 -11.465 1.00 70.06 199 TYR A C 1
ATOM 1524 O O . TYR A 1 199 ? -11.662 12.917 -10.404 1.00 70.06 199 TYR A O 1
ATOM 1532 N N . PRO A 1 200 ? -13.333 13.984 -11.457 1.00 74.25 200 PRO A N 1
ATOM 1533 C CA . PRO A 1 200 ? -13.909 14.502 -10.219 1.00 74.25 200 PRO A CA 1
ATOM 1534 C C . PRO A 1 200 ? -14.410 13.399 -9.291 1.00 74.25 200 PRO A C 1
ATOM 1536 O O . PRO A 1 200 ? -14.226 13.516 -8.087 1.00 74.25 200 PRO A O 1
ATOM 1539 N N . ILE A 1 201 ? -14.996 12.318 -9.823 1.00 74.31 201 ILE A N 1
ATOM 1540 C CA . ILE A 1 201 ? -15.476 11.181 -9.019 1.00 74.31 201 ILE A CA 1
ATOM 1541 C C . ILE A 1 201 ? -14.306 10.510 -8.289 1.00 74.31 201 ILE A C 1
ATOM 1543 O O . ILE A 1 201 ? -14.417 10.212 -7.099 1.00 74.31 201 ILE A O 1
ATOM 1547 N N . ALA A 1 202 ? -13.167 10.325 -8.961 1.00 71.19 202 ALA A N 1
ATOM 1548 C CA . ALA A 1 202 ? -11.964 9.769 -8.348 1.00 71.19 202 ALA A CA 1
ATOM 1549 C C . ALA A 1 202 ? -11.393 10.687 -7.250 1.00 71.19 202 ALA A C 1
ATOM 1551 O O . ALA A 1 202 ? -11.055 10.214 -6.163 1.00 71.19 202 ALA A O 1
ATOM 1552 N N . ILE A 1 203 ? -11.341 12.004 -7.486 1.00 74.00 203 ILE A N 1
ATOM 1553 C CA . ILE A 1 203 ? -10.921 12.983 -6.466 1.00 74.00 203 ILE A CA 1
ATOM 1554 C C . ILE A 1 203 ? -11.872 12.973 -5.272 1.00 74.00 203 ILE A C 1
ATOM 1556 O O . ILE A 1 203 ? -11.424 12.966 -4.125 1.00 74.00 203 ILE A O 1
ATOM 1560 N N . LEU A 1 204 ? -13.179 12.956 -5.529 1.00 75.62 204 LEU A N 1
ATOM 1561 C CA . LEU A 1 204 ? -14.198 12.919 -4.490 1.00 75.62 204 LEU A CA 1
ATOM 1562 C C . LEU A 1 204 ? -14.049 11.645 -3.651 1.00 75.62 204 LEU A C 1
ATOM 1564 O O . LEU A 1 204 ? -14.076 11.714 -2.427 1.00 75.62 204 LEU A O 1
ATOM 1568 N N . ALA A 1 205 ? -13.811 10.495 -4.290 1.00 75.00 205 ALA A N 1
ATOM 1569 C CA . ALA A 1 205 ? -13.557 9.226 -3.614 1.00 75.00 205 ALA A CA 1
ATOM 1570 C C . ALA A 1 205 ? -12.302 9.287 -2.724 1.00 75.00 205 ALA A C 1
ATOM 1572 O O . ALA A 1 205 ? -12.365 8.887 -1.560 1.00 75.00 205 ALA A O 1
ATOM 1573 N N . LEU A 1 206 ? -11.192 9.858 -3.212 1.00 71.88 206 LEU A N 1
ATOM 1574 C CA . LEU A 1 206 ? -9.979 10.081 -2.410 1.00 71.88 206 LEU A CA 1
ATOM 1575 C C . LEU A 1 206 ? -10.246 10.996 -1.207 1.00 71.88 206 LEU A C 1
ATOM 1577 O O . LEU A 1 206 ? -9.852 10.683 -0.078 1.00 71.88 206 LEU A O 1
ATOM 1581 N N . ALA A 1 207 ? -10.956 12.104 -1.430 1.00 72.75 207 ALA A N 1
ATOM 1582 C CA . ALA A 1 207 ? -11.347 13.028 -0.373 1.00 72.75 207 ALA A CA 1
ATOM 1583 C C . ALA A 1 207 ? -12.237 12.332 0.666 1.00 72.75 207 ALA A C 1
ATOM 1585 O O . ALA A 1 207 ? -12.010 12.482 1.867 1.00 72.75 207 ALA A O 1
ATOM 1586 N N . TYR A 1 208 ? -13.190 11.504 0.230 1.00 74.19 208 TYR A N 1
ATOM 1587 C CA . TYR A 1 208 ? -14.059 10.733 1.114 1.00 74.19 208 TYR A CA 1
ATOM 1588 C C . TYR A 1 208 ? -13.305 9.689 1.933 1.00 74.19 208 TYR A C 1
ATOM 1590 O O . TYR A 1 208 ? -13.624 9.532 3.112 1.00 74.19 208 TYR A O 1
ATOM 1598 N N . VAL A 1 209 ? -12.304 9.002 1.372 1.00 72.12 209 VAL A N 1
ATOM 1599 C CA . VAL A 1 209 ? -11.455 8.073 2.142 1.00 72.12 209 VAL A CA 1
ATOM 1600 C C . VAL A 1 209 ? -10.716 8.829 3.250 1.00 72.12 209 VAL A C 1
ATOM 1602 O O . VAL A 1 209 ? -10.749 8.417 4.412 1.00 72.12 209 VAL A O 1
ATOM 1605 N N . SER A 1 210 ? -10.112 9.975 2.923 1.00 72.25 210 SER A N 1
ATOM 1606 C CA . SER A 1 210 ? -9.380 10.808 3.887 1.00 72.25 210 SER A CA 1
ATOM 1607 C C . SER A 1 210 ? -10.287 11.392 4.983 1.00 72.25 210 SER A C 1
ATOM 1609 O O . SER A 1 210 ? -9.984 11.307 6.182 1.00 72.25 210 SER A O 1
ATOM 1611 N N . LEU A 1 211 ? -11.445 11.932 4.590 1.00 71.88 211 LEU A N 1
ATOM 1612 C CA . LEU A 1 211 ? -12.441 12.496 5.501 1.00 71.88 211 LEU A CA 1
ATOM 1613 C C . LEU A 1 211 ? -13.044 11.425 6.407 1.00 71.88 211 LEU A C 1
ATOM 1615 O O . LEU A 1 211 ? -13.125 11.639 7.615 1.00 71.88 211 LEU A O 1
ATOM 1619 N N . SER A 1 212 ? -13.411 10.264 5.860 1.00 69.94 212 SER A N 1
ATOM 1620 C CA . SER A 1 212 ? -13.971 9.159 6.644 1.00 69.94 212 SER A CA 1
ATOM 1621 C C . SER A 1 212 ? -12.972 8.687 7.695 1.00 69.94 212 SER A C 1
ATOM 1623 O O . SER A 1 212 ? -13.319 8.619 8.872 1.00 69.94 212 SER A O 1
ATOM 1625 N N . ASN A 1 213 ? -11.705 8.480 7.322 1.00 69.69 213 ASN A N 1
ATOM 1626 C CA . ASN A 1 213 ? -10.655 8.133 8.283 1.00 69.69 213 ASN A CA 1
ATOM 1627 C C . ASN A 1 213 ? -10.503 9.189 9.392 1.00 69.69 213 ASN A C 1
ATOM 1629 O O . ASN A 1 213 ? -10.370 8.847 10.569 1.00 69.69 213 ASN A O 1
ATOM 1633 N N . SER A 1 214 ? -10.568 10.474 9.040 1.00 71.12 214 SER A N 1
ATOM 1634 C CA . SER A 1 214 ? -10.444 11.579 9.997 1.00 71.12 214 SER A CA 1
ATOM 1635 C C . SER A 1 214 ? -11.633 11.674 10.957 1.00 71.12 214 SER A C 1
ATOM 1637 O O . SER A 1 214 ? -11.446 11.839 12.166 1.00 71.12 214 SER A O 1
ATOM 1639 N N . ILE A 1 215 ? -12.859 11.557 10.440 1.00 75.00 215 ILE A N 1
ATOM 1640 C CA . ILE A 1 215 ? -14.095 11.592 11.230 1.00 75.00 215 ILE A CA 1
ATOM 1641 C C . ILE A 1 215 ? -14.122 10.414 12.191 1.00 75.00 215 ILE A C 1
ATOM 1643 O O . ILE A 1 215 ? -14.366 10.597 13.384 1.00 75.00 215 ILE A O 1
ATOM 1647 N N . ILE A 1 216 ? -13.812 9.218 11.699 1.00 70.25 216 ILE A N 1
ATOM 1648 C CA . ILE A 1 216 ? -13.848 8.024 12.527 1.00 70.25 216 ILE A CA 1
ATOM 1649 C C . ILE A 1 216 ? -12.804 8.110 13.653 1.00 70.25 216 ILE A C 1
ATOM 1651 O O . ILE A 1 216 ? -13.135 7.838 14.807 1.00 70.25 216 ILE A O 1
ATOM 1655 N N . LYS A 1 217 ? -11.591 8.606 13.370 1.00 72.69 217 LYS A N 1
ATOM 1656 C CA . LYS A 1 217 ? -10.572 8.867 14.401 1.00 72.69 217 LYS A CA 1
ATOM 1657 C C . LYS A 1 217 ? -11.062 9.858 15.465 1.00 72.69 217 LYS A C 1
ATOM 1659 O O . LYS A 1 217 ? -10.798 9.674 16.651 1.00 72.69 217 LYS A O 1
ATOM 1664 N N . ARG A 1 218 ? -11.808 10.901 15.077 1.00 73.56 218 ARG A N 1
ATOM 1665 C CA . ARG A 1 218 ? -12.412 11.849 16.033 1.00 73.56 218 ARG A CA 1
ATOM 1666 C C . ARG A 1 218 ? -13.511 11.205 16.880 1.00 73.56 218 ARG A C 1
ATOM 1668 O O . ARG A 1 218 ? -13.583 11.490 18.074 1.00 73.56 218 ARG A O 1
ATOM 1675 N N . ILE A 1 219 ? -14.351 10.353 16.292 1.00 73.50 219 ILE A N 1
ATOM 1676 C CA . ILE A 1 219 ? -15.397 9.622 17.023 1.00 73.50 219 ILE A CA 1
ATOM 1677 C C . ILE A 1 219 ? -14.763 8.657 18.034 1.00 73.50 219 ILE A C 1
ATOM 1679 O O . ILE A 1 219 ? -15.217 8.596 19.173 1.00 73.50 219 ILE A O 1
ATOM 1683 N N . GLU A 1 220 ? -13.686 7.961 17.661 1.00 68.69 220 GLU A N 1
ATOM 1684 C CA . GLU A 1 220 ? -12.922 7.103 18.577 1.00 68.69 220 GLU A CA 1
ATOM 1685 C C . GLU A 1 220 ? -12.362 7.888 19.764 1.00 68.69 220 GLU A C 1
ATOM 1687 O O . GLU A 1 220 ? -12.581 7.493 20.906 1.00 68.69 220 GLU A O 1
ATOM 1692 N N . LEU A 1 221 ? -11.706 9.024 19.508 1.00 73.44 221 LEU A N 1
ATOM 1693 C CA . LEU A 1 221 ? -11.158 9.877 20.566 1.00 73.44 221 LEU A CA 1
ATOM 1694 C C . LEU A 1 221 ? -12.248 10.374 21.521 1.00 73.44 221 LEU A C 1
ATOM 1696 O O . LEU A 1 221 ? -12.045 10.390 22.733 1.00 73.44 221 LEU A O 1
ATOM 1700 N N . LYS A 1 222 ? -13.425 10.745 20.999 1.00 72.69 222 LYS A N 1
ATOM 1701 C CA . LYS A 1 222 ? -14.569 11.118 21.841 1.00 72.69 222 LYS A CA 1
ATOM 1702 C C . LYS A 1 222 ? -15.071 9.935 22.664 1.00 72.69 222 LYS A C 1
ATOM 1704 O O . LYS A 1 222 ? -15.294 10.093 23.855 1.00 72.69 222 LYS A O 1
ATOM 1709 N N . ARG A 1 223 ? -15.214 8.749 22.065 1.00 67.31 223 ARG A N 1
ATOM 1710 C CA . ARG A 1 223 ? -15.677 7.545 22.773 1.00 67.31 223 ARG A CA 1
ATOM 1711 C C . ARG A 1 223 ? -14.711 7.129 23.884 1.00 67.31 223 ARG A C 1
ATOM 1713 O O . ARG A 1 223 ? -15.167 6.724 24.944 1.00 67.31 223 ARG A O 1
ATOM 1720 N N . GLN A 1 224 ? -13.406 7.273 23.654 1.00 64.31 224 GLN A N 1
ATOM 1721 C CA . GLN A 1 224 ? -12.371 7.051 24.665 1.00 64.31 224 GLN A CA 1
ATOM 1722 C C . GLN A 1 224 ? -12.490 8.052 25.816 1.00 64.31 224 GLN A C 1
ATOM 1724 O O . GLN A 1 224 ? -12.535 7.632 26.966 1.00 64.31 224 GLN A O 1
ATOM 1729 N N . LYS A 1 225 ? -12.638 9.351 25.520 1.00 70.12 225 LYS A N 1
ATOM 1730 C CA . LYS A 1 225 ? -12.867 10.375 26.553 1.00 70.12 225 LYS A CA 1
ATOM 1731 C C . LYS A 1 225 ? -14.123 10.096 27.383 1.00 70.12 225 LYS A C 1
ATOM 1733 O O . LYS A 1 225 ? -14.028 10.052 28.599 1.00 70.12 225 LYS A O 1
ATOM 1738 N N . TYR A 1 226 ? -15.251 9.790 26.741 1.00 62.84 226 TYR A N 1
ATOM 1739 C CA . TYR A 1 226 ? -16.500 9.453 27.438 1.00 62.84 226 TYR A CA 1
ATOM 1740 C C . TYR A 1 226 ? -16.402 8.198 28.315 1.00 62.84 226 TYR A C 1
ATOM 1742 O O . TYR A 1 226 ? -17.100 8.110 29.325 1.00 62.84 226 TYR A O 1
ATOM 1750 N N . GLN A 1 227 ? -15.589 7.208 27.929 1.00 62.28 227 GLN A N 1
ATOM 1751 C CA . GLN A 1 227 ? -15.351 6.017 28.749 1.00 62.28 227 GLN A CA 1
ATOM 1752 C C . GLN A 1 227 ? -14.480 6.323 29.967 1.00 62.28 227 GLN A C 1
ATOM 1754 O O . GLN A 1 227 ? -14.748 5.773 31.026 1.00 62.28 227 GLN A O 1
ATOM 1759 N N . ILE A 1 228 ? -13.484 7.200 29.829 1.00 62.53 228 ILE A N 1
ATOM 1760 C CA . ILE A 1 228 ? -12.635 7.656 30.939 1.00 62.53 228 ILE A CA 1
ATOM 1761 C C . ILE A 1 228 ? -13.464 8.484 31.934 1.00 62.53 228 ILE A C 1
ATOM 1763 O O . ILE A 1 228 ? -13.414 8.234 33.133 1.00 62.53 228 ILE A O 1
ATOM 1767 N N . GLU A 1 229 ? -14.282 9.406 31.427 1.00 60.59 229 GLU A N 1
ATOM 1768 C CA . GLU A 1 229 ? -15.102 10.329 32.223 1.00 60.59 229 GLU A CA 1
ATOM 1769 C C . GLU A 1 229 ? -16.214 9.592 32.996 1.00 60.59 229 GLU A C 1
ATOM 1771 O O . GLU A 1 229 ? -16.316 9.732 34.209 1.00 60.59 229 GLU A O 1
ATOM 1776 N N . ASN A 1 230 ? -16.939 8.663 32.354 1.00 56.78 230 ASN A N 1
ATOM 1777 C CA . ASN A 1 230 ? -17.920 7.816 33.053 1.00 56.78 230 ASN A CA 1
ATOM 1778 C C . ASN A 1 230 ? -17.296 6.833 34.058 1.00 56.78 230 ASN A C 1
ATOM 1780 O O . ASN A 1 230 ? -18.012 6.300 34.905 1.00 56.78 230 ASN A O 1
ATOM 1784 N N . TYR A 1 231 ? -16.006 6.508 33.939 1.00 51.66 231 TYR A N 1
ATOM 1785 C CA . TYR A 1 231 ? -15.331 5.642 34.908 1.00 51.66 231 TYR A CA 1
ATOM 1786 C C . TYR A 1 231 ? -14.839 6.435 36.123 1.00 51.66 231 TYR A C 1
ATOM 1788 O O . TYR A 1 231 ? -14.851 5.887 37.220 1.00 51.66 231 TYR A O 1
ATOM 1796 N N . GLY A 1 232 ? -14.462 7.707 35.941 1.00 53.59 232 GLY A N 1
ATOM 1797 C CA . GLY A 1 232 ? -14.222 8.653 37.038 1.00 53.59 232 GLY A CA 1
ATOM 1798 C C . GLY A 1 232 ? -15.486 8.876 37.868 1.00 53.59 232 GLY A C 1
ATOM 1799 O O . GLY A 1 232 ? -15.499 8.549 39.049 1.00 53.59 232 GLY A O 1
ATOM 1800 N N . ASP A 1 233 ? -16.593 9.241 37.216 1.00 48.28 233 ASP A N 1
ATOM 1801 C CA . ASP A 1 233 ? -17.875 9.486 37.898 1.00 48.28 233 ASP A CA 1
ATOM 1802 C C . ASP A 1 233 ? -18.445 8.240 38.598 1.00 48.28 233 ASP A C 1
ATOM 1804 O O . ASP A 1 233 ? -19.126 8.343 39.614 1.00 48.28 233 ASP A O 1
ATOM 1808 N N . ARG A 1 234 ? -18.173 7.029 38.090 1.00 47.47 234 ARG A N 1
ATOM 1809 C CA . ARG A 1 234 ? -18.603 5.775 38.741 1.00 47.47 234 ARG A CA 1
ATOM 1810 C C . ARG A 1 234 ? -17.760 5.383 39.949 1.00 47.47 234 ARG A C 1
ATOM 1812 O O . ARG A 1 234 ? -18.212 4.533 40.714 1.00 47.47 234 ARG A O 1
ATOM 1819 N N . ILE A 1 235 ? -16.549 5.915 40.085 1.00 48.91 235 ILE A N 1
ATOM 1820 C CA . ILE A 1 235 ? -15.746 5.752 41.300 1.00 48.91 235 ILE A CA 1
ATOM 1821 C C . ILE A 1 235 ? -16.284 6.719 42.360 1.00 48.91 235 ILE A C 1
ATOM 1823 O O . ILE A 1 235 ? -16.566 6.276 43.468 1.00 48.91 235 ILE A O 1
ATOM 1827 N N . ASP A 1 236 ? -16.583 7.960 41.974 1.00 46.81 236 ASP A N 1
ATOM 1828 C CA . ASP A 1 236 ? -17.073 8.991 42.896 1.00 46.81 236 ASP A CA 1
ATOM 1829 C C . ASP A 1 236 ? -18.532 8.749 43.344 1.00 46.81 236 ASP A C 1
ATOM 1831 O O . ASP A 1 236 ? -18.874 8.935 44.507 1.00 46.81 236 ASP A O 1
ATOM 1835 N N . GLN A 1 237 ? -19.407 8.228 42.472 1.00 41.53 237 GLN A N 1
ATOM 1836 C CA . GLN A 1 237 ? -20.806 7.930 42.834 1.00 41.53 237 GLN A CA 1
ATOM 1837 C C . GLN A 1 237 ? -21.001 6.621 43.613 1.00 41.53 237 GLN A C 1
ATOM 1839 O O . GLN A 1 237 ? -22.089 6.379 44.139 1.00 41.53 237 GLN A O 1
ATOM 1844 N N . LYS A 1 238 ? -19.992 5.744 43.683 1.00 40.09 238 LYS A N 1
ATOM 1845 C CA . LYS A 1 238 ? -20.107 4.473 44.419 1.00 40.09 238 LYS A CA 1
ATOM 1846 C C . LYS A 1 238 ? -19.638 4.571 45.871 1.00 40.09 238 LYS A C 1
ATOM 1848 O O . LYS A 1 238 ? -19.879 3.633 46.627 1.00 40.09 238 LYS A O 1
ATOM 1853 N N . GLU A 1 239 ? -19.039 5.693 46.266 1.00 45.72 239 GLU A N 1
ATOM 1854 C CA . GLU A 1 239 ? -18.741 6.002 47.669 1.00 45.72 239 GLU A CA 1
ATOM 1855 C C . GLU A 1 239 ? -19.995 6.401 48.470 1.00 45.72 239 GLU A C 1
ATOM 1857 O O . GLU A 1 239 ? -19.984 6.297 49.693 1.00 45.72 239 GLU A O 1
ATOM 1862 N N . GLU A 1 240 ? -21.111 6.764 47.819 1.00 45.16 240 GLU A N 1
ATOM 1863 C CA . GLU A 1 240 ? -22.278 7.320 48.526 1.00 45.16 240 GLU A CA 1
ATOM 1864 C C . GLU A 1 240 ? -23.490 6.377 48.649 1.00 45.16 240 GLU A C 1
ATOM 1866 O O . GLU A 1 240 ? -24.480 6.729 49.291 1.00 45.16 240 GLU A O 1
ATOM 1871 N N . ASN A 1 241 ? -23.460 5.156 48.094 1.00 36.38 241 ASN A N 1
ATOM 1872 C CA . ASN A 1 241 ? -24.586 4.237 48.289 1.00 36.38 241 ASN A CA 1
ATOM 1873 C C . ASN A 1 241 ? -24.238 2.735 48.294 1.00 36.38 241 ASN A C 1
ATOM 1875 O O . ASN A 1 241 ? -23.834 2.150 47.290 1.00 36.38 241 ASN A O 1
ATOM 1879 N N . VAL A 1 242 ? -24.599 2.121 49.426 1.00 38.53 242 VAL A N 1
ATOM 1880 C CA . VAL A 1 242 ? -24.870 0.696 49.687 1.00 38.53 242 VAL A CA 1
ATOM 1881 C C . VAL A 1 242 ? -23.706 -0.178 50.180 1.00 38.53 242 VAL A C 1
ATOM 1883 O O . VAL A 1 242 ? -22.820 -0.633 49.461 1.00 38.53 242 VAL A O 1
ATOM 1886 N N . THR A 1 243 ? -23.838 -0.484 51.467 1.00 41.41 243 THR A N 1
ATOM 1887 C CA . THR A 1 243 ? -23.212 -1.522 52.284 1.00 41.41 243 THR A CA 1
ATOM 1888 C C . THR A 1 243 ? -23.421 -2.944 51.709 1.00 41.41 243 THR A C 1
ATOM 1890 O O . THR A 1 243 ? -24.543 -3.306 51.366 1.00 41.41 243 THR A O 1
ATOM 1893 N N . GLN A 1 244 ? -22.354 -3.768 51.747 1.00 35.50 244 GLN A N 1
ATOM 1894 C CA . GLN A 1 244 ? -22.251 -5.245 51.548 1.00 35.50 244 GLN A CA 1
ATOM 1895 C C . GLN A 1 244 ? -22.117 -5.823 50.107 1.00 35.50 244 GLN A C 1
ATOM 1897 O O . GLN A 1 244 ? -22.586 -5.236 49.138 1.00 35.50 244 GLN A O 1
ATOM 1902 N N . PRO A 1 245 ? -21.560 -7.049 49.933 1.00 46.22 245 PRO A N 1
ATOM 1903 C CA . PRO A 1 245 ? -20.185 -7.459 50.227 1.00 46.22 245 PRO A CA 1
ATOM 1904 C C . PRO A 1 245 ? -19.466 -8.054 48.985 1.00 46.22 245 PRO A C 1
ATOM 1906 O O . PRO A 1 245 ? -20.077 -8.605 48.073 1.00 46.22 245 PRO A O 1
ATOM 1909 N N . VAL A 1 246 ? -18.134 -7.947 48.978 1.00 48.56 246 VAL A N 1
ATOM 1910 C CA . VAL A 1 246 ? -17.143 -8.817 48.304 1.00 48.56 246 VAL A CA 1
ATOM 1911 C C . VAL A 1 246 ? -17.542 -9.402 46.931 1.00 48.56 246 VAL A C 1
ATOM 1913 O O . VAL A 1 246 ? -17.816 -10.592 46.785 1.00 48.56 246 VAL A O 1
ATOM 1916 N N . LYS A 1 247 ? -17.434 -8.592 45.868 1.00 47.28 247 LYS A N 1
ATOM 1917 C CA . LYS A 1 247 ? -17.010 -9.115 44.556 1.00 47.28 247 LYS A CA 1
ATOM 1918 C C . LYS A 1 247 ? -15.498 -8.949 44.436 1.00 47.28 247 LYS A C 1
ATOM 1920 O O . LYS A 1 247 ? -15.000 -7.872 44.116 1.00 47.28 247 LYS A O 1
ATOM 1925 N N . ASP A 1 248 ? -14.848 -10.044 44.818 1.00 60.66 248 ASP A N 1
ATOM 1926 C CA . ASP A 1 248 ? -13.451 -10.456 44.684 1.00 60.66 248 ASP A CA 1
ATOM 1927 C C . ASP A 1 248 ? -12.459 -9.350 44.294 1.00 60.66 248 ASP A C 1
ATOM 1929 O O . ASP A 1 248 ? -12.220 -9.050 43.122 1.00 60.66 248 ASP A O 1
ATOM 1933 N N . SER A 1 249 ? -11.829 -8.758 45.305 1.00 60.66 249 SER A N 1
ATOM 1934 C CA . SER A 1 249 ? -10.811 -7.712 45.186 1.00 60.66 249 SER A CA 1
ATOM 1935 C C . SER A 1 249 ? -9.630 -8.119 44.282 1.00 60.66 249 SER A C 1
ATOM 1937 O O . SER A 1 249 ? -8.922 -7.265 43.744 1.00 60.66 249 SER A O 1
ATOM 1939 N N . LYS A 1 250 ? -9.454 -9.424 44.020 1.00 62.72 250 LYS A N 1
ATOM 1940 C CA . LYS A 1 250 ? -8.513 -9.948 43.020 1.00 62.72 250 LYS A CA 1
ATOM 1941 C C . LYS A 1 250 ? -8.923 -9.641 41.580 1.00 62.72 250 LYS A C 1
ATOM 1943 O O . LYS A 1 250 ? -8.050 -9.308 40.785 1.00 62.72 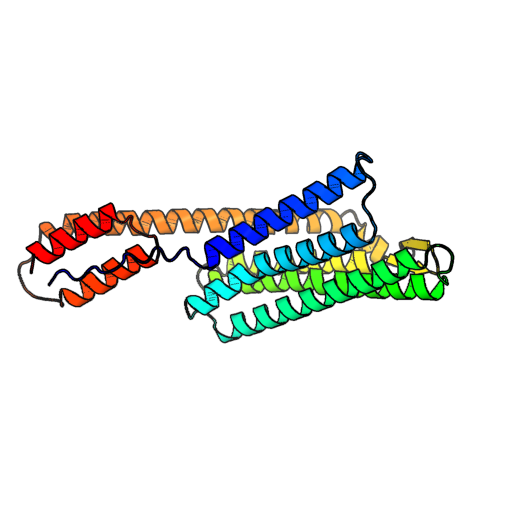250 LYS A O 1
ATOM 1948 N N . GLN A 1 251 ? -10.211 -9.705 41.235 1.00 67.62 251 GLN A N 1
ATOM 1949 C CA . GLN A 1 251 ? -10.683 -9.351 39.889 1.00 67.62 251 GLN A CA 1
ATOM 1950 C C . GLN A 1 251 ? -10.463 -7.865 39.605 1.00 67.62 251 GLN A C 1
ATOM 1952 O O . GLN A 1 251 ? -9.945 -7.518 38.545 1.00 67.62 251 GLN A O 1
ATOM 1957 N N . LYS A 1 252 ? -10.734 -7.003 40.593 1.00 70.19 252 LYS A N 1
ATOM 1958 C CA . LYS A 1 252 ? -10.481 -5.559 40.486 1.00 70.19 252 LYS A CA 1
ATOM 1959 C C . LYS A 1 252 ? -9.001 -5.245 40.252 1.00 70.19 252 LYS A C 1
ATOM 1961 O O . LYS A 1 252 ? -8.685 -4.407 39.418 1.00 70.19 252 LYS A O 1
ATOM 1966 N N . LEU A 1 253 ? -8.087 -5.947 40.929 1.00 74.69 253 LEU A N 1
ATOM 1967 C CA . LEU A 1 253 ? -6.641 -5.788 40.717 1.00 74.69 253 LEU A CA 1
ATOM 1968 C C . L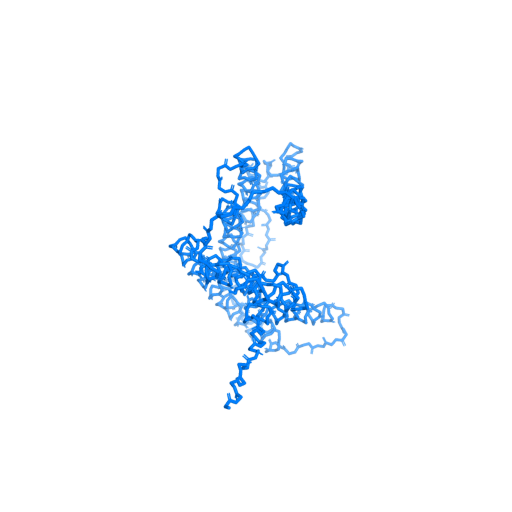EU A 1 253 ? -6.173 -6.283 39.340 1.00 74.69 253 LEU A C 1
ATOM 1970 O O . LEU A 1 253 ? -5.262 -5.694 38.757 1.00 74.69 253 LEU A O 1
ATOM 1974 N N . VAL A 1 254 ? -6.774 -7.356 38.818 1.00 77.19 254 VAL A N 1
ATOM 1975 C CA . VAL A 1 254 ? -6.469 -7.872 37.473 1.00 77.19 254 VAL A CA 1
ATOM 1976 C C . VAL A 1 254 ? -6.930 -6.886 36.400 1.00 77.19 254 VAL A C 1
ATOM 1978 O O . VAL A 1 254 ? -6.171 -6.607 35.471 1.00 77.19 254 VAL A O 1
ATOM 1981 N N . GLU A 1 255 ? -8.117 -6.299 36.552 1.00 71.81 255 GLU A N 1
ATOM 1982 C CA . GLU A 1 255 ? -8.618 -5.266 35.640 1.00 71.81 255 GLU A CA 1
ATOM 1983 C C . GLU A 1 255 ? -7.770 -3.992 35.697 1.00 71.81 255 GLU A C 1
ATOM 1985 O O . GLU A 1 255 ? -7.374 -3.491 34.643 1.00 71.81 255 GLU A O 1
ATOM 1990 N N . LEU A 1 256 ? -7.399 -3.527 36.898 1.00 76.06 256 LEU A N 1
ATOM 1991 C CA . LEU A 1 256 ? -6.534 -2.355 37.079 1.00 76.06 256 LEU A CA 1
ATOM 1992 C C . LEU A 1 256 ? -5.183 -2.536 36.380 1.00 76.06 256 LEU A C 1
ATOM 1994 O O . LEU A 1 256 ? -4.661 -1.617 35.752 1.00 76.06 256 LEU A O 1
ATOM 1998 N N . LYS A 1 257 ? -4.624 -3.747 36.471 1.00 75.44 257 LYS A N 1
ATOM 1999 C CA . LYS A 1 257 ? -3.371 -4.085 35.803 1.00 75.44 257 LYS A CA 1
ATOM 2000 C C . LYS A 1 257 ? -3.536 -4.122 34.283 1.00 75.44 257 LYS A C 1
ATOM 2002 O O . LYS A 1 257 ? -2.668 -3.618 33.582 1.00 75.44 257 LYS A O 1
ATOM 2007 N N . SER A 1 258 ? -4.659 -4.638 33.776 1.00 75.62 258 SER A N 1
ATOM 2008 C CA . SER A 1 258 ? -4.934 -4.613 32.333 1.00 75.62 258 SER A CA 1
ATOM 2009 C C . SER A 1 258 ? -5.036 -3.184 31.784 1.00 75.62 258 SER A C 1
ATOM 2011 O O . SER A 1 258 ? -4.566 -2.922 30.684 1.00 75.62 258 SER A O 1
ATOM 2013 N N . MET A 1 259 ? -5.561 -2.238 32.574 1.00 74.06 259 MET A N 1
ATOM 2014 C CA . MET A 1 259 ? -5.655 -0.829 32.180 1.00 74.06 259 MET A CA 1
ATOM 2015 C C . MET A 1 259 ? -4.282 -0.159 32.082 1.00 74.06 259 MET A C 1
ATOM 2017 O O . MET A 1 259 ? -4.053 0.635 31.171 1.00 74.06 259 MET A O 1
ATOM 2021 N N . LEU A 1 260 ? -3.356 -0.495 32.984 1.00 74.94 260 LEU A N 1
ATOM 2022 C CA . LEU A 1 260 ? -1.965 -0.049 32.889 1.00 74.94 260 LEU A CA 1
ATOM 2023 C C . LEU A 1 260 ? -1.279 -0.660 31.656 1.00 74.94 260 LEU A C 1
ATOM 2025 O O . LEU A 1 260 ? -0.633 0.055 30.893 1.00 74.94 260 LEU A O 1
ATOM 2029 N N . ASP A 1 261 ? -1.464 -1.965 31.437 1.00 67.75 261 ASP A N 1
ATOM 2030 C CA . ASP A 1 261 ? -0.860 -2.697 30.316 1.00 67.75 261 ASP A CA 1
ATOM 2031 C C . ASP A 1 261 ? -1.388 -2.205 28.947 1.00 67.75 261 ASP A C 1
ATOM 2033 O O . ASP A 1 261 ? -0.645 -2.178 27.964 1.00 67.75 261 ASP A O 1
ATOM 2037 N N . ASP A 1 262 ? -2.642 -1.743 28.882 1.00 72.81 262 ASP A N 1
ATOM 2038 C CA . ASP A 1 262 ? -3.244 -1.109 27.700 1.00 72.81 262 ASP A CA 1
ATOM 2039 C C . ASP A 1 262 ? -2.863 0.379 27.532 1.00 72.81 262 ASP A C 1
ATOM 2041 O O . ASP A 1 262 ? -3.244 1.005 26.534 1.00 72.81 262 ASP A O 1
ATOM 2045 N N . GLY A 1 263 ? -2.100 0.947 28.476 1.00 71.94 263 GLY A N 1
ATOM 2046 C CA . GLY A 1 263 ? -1.691 2.355 28.494 1.00 71.94 263 GLY A CA 1
ATOM 2047 C C . GLY A 1 263 ? -2.844 3.330 28.752 1.00 71.94 263 GLY A C 1
ATOM 2048 O O . GLY A 1 263 ? -2.764 4.488 28.344 1.00 71.94 263 GLY A O 1
ATOM 2049 N N . LEU A 1 264 ? -3.933 2.853 29.367 1.00 56.88 264 LEU A N 1
ATOM 2050 C CA . LEU A 1 264 ? -5.137 3.632 29.683 1.00 56.88 264 LEU A CA 1
ATOM 2051 C C . LEU A 1 264 ? -4.981 4.479 30.948 1.00 56.88 264 LEU A C 1
ATOM 2053 O O . LEU A 1 264 ? -5.691 5.469 31.095 1.00 56.88 264 LEU A O 1
ATOM 2057 N N . ILE A 1 265 ? -4.080 4.080 31.844 1.00 70.06 265 ILE A N 1
ATOM 2058 C CA . ILE A 1 265 ? -3.720 4.814 33.058 1.00 70.06 265 ILE A CA 1
ATOM 2059 C C . ILE A 1 265 ? -2.203 4.931 33.142 1.00 70.06 265 ILE A C 1
ATOM 2061 O O . ILE A 1 265 ? -1.470 4.065 32.653 1.00 70.06 265 ILE A O 1
ATOM 2065 N N . THR A 1 266 ? -1.727 6.007 33.756 1.00 74.75 266 THR A N 1
ATOM 2066 C CA . THR A 1 266 ? -0.299 6.159 34.043 1.00 74.75 266 THR A CA 1
ATOM 2067 C C . THR A 1 266 ? 0.106 5.270 35.218 1.00 74.75 266 THR A C 1
ATOM 2069 O O . THR A 1 266 ? -0.735 4.753 35.958 1.00 74.75 266 THR A O 1
ATOM 2072 N N . GLN A 1 267 ? 1.413 5.077 35.414 1.00 68.12 267 GLN A N 1
ATOM 2073 C CA . GLN A 1 267 ? 1.870 4.323 36.578 1.00 68.12 267 GLN A CA 1
ATOM 2074 C C . GLN A 1 267 ? 1.416 4.980 37.889 1.00 68.12 267 GLN A C 1
ATOM 2076 O O . GLN A 1 267 ? 1.000 4.273 38.800 1.00 68.12 267 GLN A O 1
ATOM 2081 N N . GLU A 1 268 ? 1.507 6.305 37.982 1.00 75.88 268 GLU A N 1
ATOM 2082 C CA . GLU A 1 268 ? 1.166 7.044 39.201 1.00 75.88 268 GLU A CA 1
ATOM 2083 C C . GLU A 1 268 ? -0.311 6.836 39.563 1.00 75.88 268 GLU A C 1
ATOM 2085 O O . GLU A 1 268 ? -0.624 6.477 40.696 1.00 75.88 268 GLU A O 1
ATOM 2090 N N . GLU A 1 269 ? -1.204 6.892 38.570 1.00 69.44 269 GLU A N 1
ATOM 2091 C CA . GLU A 1 269 ? -2.632 6.595 38.741 1.00 69.44 269 GLU A CA 1
ATOM 2092 C C . GLU A 1 269 ? -2.903 5.128 39.107 1.00 69.44 269 GLU A C 1
ATOM 2094 O O . GLU A 1 269 ? -3.823 4.832 39.874 1.00 69.44 269 GLU A O 1
ATOM 2099 N N . TYR A 1 270 ? -2.124 4.188 38.563 1.00 81.56 270 TYR A N 1
ATOM 2100 C CA . TYR A 1 270 ? -2.223 2.774 38.926 1.00 81.56 270 TYR A CA 1
ATOM 2101 C C . TYR A 1 270 ? -1.798 2.538 40.376 1.00 81.56 270 TYR A C 1
ATOM 2103 O O . TYR A 1 270 ? -2.483 1.814 41.098 1.00 81.56 270 TYR A O 1
ATOM 2111 N N . ASP A 1 271 ? -0.693 3.139 40.813 1.00 73.19 271 ASP A N 1
ATOM 2112 C CA . ASP A 1 271 ? -0.160 2.951 42.160 1.00 73.19 271 ASP A CA 1
ATOM 2113 C C . ASP A 1 271 ? -1.087 3.577 43.214 1.00 73.19 271 ASP A C 1
ATOM 2115 O O . ASP A 1 271 ? -1.338 2.959 44.251 1.00 73.19 271 ASP A O 1
ATOM 2119 N N . GLU A 1 272 ? -1.686 4.732 42.917 1.00 79.06 272 GLU A N 1
ATOM 2120 C CA . GLU A 1 272 ? -2.662 5.390 43.786 1.00 79.06 272 GLU A CA 1
ATOM 2121 C C . GLU A 1 272 ? -3.963 4.578 43.907 1.00 79.06 272 GLU A C 1
ATOM 2123 O O . GLU A 1 272 ? -4.422 4.281 45.014 1.00 79.06 272 GLU A O 1
ATOM 2128 N N . LYS A 1 273 ? -4.517 4.110 42.779 1.00 75.88 273 LYS A N 1
ATOM 2129 C CA . LYS A 1 273 ? -5.732 3.274 42.767 1.00 75.88 273 LYS A CA 1
ATOM 2130 C C . LYS A 1 273 ? -5.498 1.886 43.362 1.00 75.88 273 LYS A C 1
ATOM 2132 O O . LYS A 1 273 ? -6.382 1.338 44.019 1.00 75.88 273 LYS A O 1
ATOM 2137 N N . ARG A 1 274 ? -4.306 1.310 43.183 1.00 79.31 274 ARG A N 1
ATOM 2138 C CA . ARG A 1 274 ? -3.913 0.036 43.800 1.00 79.31 274 ARG A CA 1
ATOM 2139 C C . ARG A 1 274 ? -3.755 0.165 45.311 1.00 79.31 274 ARG A C 1
ATOM 2141 O O . ARG A 1 274 ? -4.107 -0.776 46.016 1.00 79.31 274 ARG A O 1
ATOM 2148 N N . LYS A 1 275 ? -3.217 1.286 45.799 1.00 79.31 275 LYS A N 1
ATOM 2149 C CA . LYS A 1 275 ? -3.069 1.547 47.233 1.00 79.31 275 LYS A CA 1
ATOM 2150 C C . LYS A 1 275 ? -4.437 1.659 47.908 1.00 79.31 275 LYS A C 1
ATOM 2152 O O . LYS A 1 275 ? -4.673 0.930 48.863 1.00 79.31 275 LYS A O 1
ATOM 2157 N N . LYS A 1 276 ? -5.362 2.432 47.326 1.00 73.44 276 LYS A N 1
ATOM 2158 C CA . LYS A 1 276 ? -6.758 2.520 47.795 1.00 73.44 276 LYS A CA 1
ATOM 2159 C C . LYS A 1 276 ? -7.447 1.148 47.841 1.00 73.44 276 LYS A C 1
ATOM 2161 O O . LYS A 1 276 ? -8.015 0.772 48.855 1.00 73.44 276 LYS A O 1
ATOM 2166 N N . LEU A 1 277 ? -7.285 0.333 46.794 1.00 73.50 277 LEU A N 1
ATOM 2167 C CA . LEU A 1 277 ? -7.847 -1.026 46.740 1.00 73.50 277 LEU A CA 1
ATOM 2168 C C . LEU A 1 277 ? -7.251 -2.017 47.752 1.00 73.50 277 LEU A C 1
ATOM 2170 O O . LEU A 1 277 ? -7.874 -3.043 48.009 1.00 73.50 277 LEU A O 1
ATOM 2174 N N . LEU A 1 278 ? -6.038 -1.776 48.256 1.00 68.56 278 LEU A N 1
ATOM 2175 C CA . LEU A 1 278 ? -5.396 -2.604 49.284 1.00 68.56 278 LEU A CA 1
ATOM 2176 C C . LEU A 1 278 ? -5.728 -2.130 50.702 1.00 68.56 278 LEU A C 1
ATOM 2178 O O . LEU A 1 278 ? -5.692 -2.948 51.610 1.00 68.56 278 LEU A O 1
ATOM 2182 N N . GLU A 1 279 ? -6.033 -0.844 50.885 1.00 72.38 279 GLU A N 1
ATOM 2183 C CA . GLU A 1 279 ? -6.528 -0.282 52.151 1.00 72.38 279 GLU A CA 1
ATOM 2184 C C . GLU A 1 279 ? -8.004 -0.653 52.409 1.00 72.38 279 GLU A C 1
ATOM 2186 O O . GLU A 1 279 ? -8.427 -0.711 53.558 1.00 72.38 279 GLU A O 1
ATOM 2191 N N . GLU A 1 280 ? -8.768 -0.958 51.352 1.00 59.06 280 GLU A N 1
ATOM 2192 C CA . GLU A 1 280 ? -10.160 -1.443 51.405 1.00 59.06 280 GLU A CA 1
ATOM 2193 C C . GLU A 1 280 ? -10.311 -2.980 51.526 1.00 59.06 280 GLU A C 1
ATOM 2195 O O . GLU A 1 280 ? -11.442 -3.478 51.584 1.00 59.06 280 GLU A O 1
ATOM 2200 N N . MET A 1 281 ? -9.208 -3.746 51.510 1.00 55.34 281 MET A N 1
ATOM 2201 C CA . MET A 1 281 ? -9.200 -5.205 51.750 1.00 55.34 281 MET A CA 1
ATOM 2202 C C . MET A 1 281 ? -9.010 -5.536 53.226 1.00 55.34 281 MET A C 1
ATOM 2204 O O . MET A 1 281 ? -9.666 -6.507 53.668 1.00 55.34 281 MET A O 1
#

Radius of gyration: 26.24 Å; chains: 1; bounding box: 52×33×81 Å

pLDDT: mean 74.41, std 13.26, range [27.38, 93.0]

Secondary structure (DSSP, 8-state):
------------HHHHHHHHHHHHHHHHHHHHHHHHTTSS---HHHHHHHHHHHHHHHHHHHHHHHHHHHHTTSSHHHHHHHHHHHHHHHHHHHHHHHHHHHHHHHGGG--HHHHHHHHHHHHHHHHHHHHHHHHHHHHHHHHHHTTTTHHHHHHHHHHHHHHHHHHHHHHHHEEEETTEEEE-TTSHHHHHHTSTTHHHHHHHHHHHHHHHHHHHHHHHHHHHHHHHHHHHHHHHTTSSS-----S-HHHHHHHHHHHHHTTSS-HHHHHHHHHHHHH--

Sequence (281 aa):
MFNFKTKDNKFSLYGLIQTISIVGLFIAVGIIVLSSVGSFKLSSGLIQFIGIIAVICLCGLMSLVWARNLERGKAKVVSIVFLGIIAFVCILWIIAICVVMGLVRKGDTISEKELANTLRFIKIVLIISVQFICGTTIGSVITRYGKSMLVFQVIMYISNIIVDLYVSGWLLLFKIDGTDIAFNSSSGLFSFLTSSAVYPIAILALAYVSLSNSIIKRIELKRQKYQIENYGDRIDQKEENVTQPVKDSKQKLVELKSMLDDGLITQEEYDEKRKKLLEEM

Foldseek 3Di:
DDPPPPPPPCPPVLVVLLVQLVVLLCVLVVVVVCVVVVVDDDDLVRNLVSQLSNLVSVLSNLLSLLVVCCVVVFPVVLSVVLNVVSVVLSVLSNVLSVLVSVVVVCPPVDFLVSVLVSLVSVLVSVLSVLVSVLVSLLSSCCRVCPPPCVVLSVLLNVLSVLLSCLVNLQSVQFDRDRPDGDGPCVDPSVVVSPDPVSVVSNVVSVVSNVVSVVVVVVVVVVVLVVVVVVVVVVVVVVVPDDDDDDPDLVVVLVVLVVCVVVVVDDPVRSVVVVVVSVVVD